Protein AF-A0A7S6N1H2-F1 (afdb_monomer_lite)

Radius of gyration: 21.81 Å; chains: 1; bounding box: 59×63×53 Å

Secondary structure (DSSP, 8-state):
--------PPP-SB-GGGPEEPTTT--EE-SS-EEETTTTEESS--TTGGGSBTB-TTBSGGG-TTT------EEEEEEEETTHHHHT-EEEEEEEETTTEEEEEEEEEPS-SSS-SEE-EEEEEEEPPTT--HHHHHHHHHHHH-----EEEEEEE-HHHHHHHHHHHHHHHHSPEETTTBSHHHHHHHHHHTTT-----------SSS--S----------HHHHHHHHHHHS--EEEE--TT-S-EEPP------

pLDDT: mean 70.51, std 19.17, range [30.02, 97.12]

Structure (mmCIF, N/CA/C/O backbone):
data_AF-A0A7S6N1H2-F1
#
_entry.id   AF-A0A7S6N1H2-F1
#
loop_
_atom_site.group_PDB
_atom_site.id
_atom_site.type_symbol
_atom_site.label_atom_id
_atom_site.label_alt_id
_atom_site.label_comp_id
_atom_site.label_asym_id
_atom_site.label_entity_id
_atom_site.label_seq_id
_atom_site.pdbx_PDB_ins_code
_atom_site.Cartn_x
_atom_site.Cartn_y
_atom_site.Cartn_z
_atom_site.occupancy
_atom_site.B_iso_or_equiv
_atom_site.auth_seq_id
_atom_site.auth_comp_id
_atom_site.auth_asym_id
_atom_site.auth_atom_id
_atom_site.pdbx_PDB_model_num
ATOM 1 N N . MET A 1 1 ? -19.297 -47.558 21.398 1.00 40.81 1 MET A N 1
ATOM 2 C CA . MET A 1 1 ? -17.892 -47.192 21.649 1.00 40.81 1 MET A CA 1
ATOM 3 C C . MET A 1 1 ? -17.151 -47.283 20.334 1.00 40.81 1 MET A C 1
ATOM 5 O O . MET A 1 1 ? -17.142 -48.352 19.741 1.00 40.81 1 MET A O 1
ATOM 9 N N . ALA A 1 2 ? -16.596 -46.169 19.880 1.00 30.03 2 ALA A N 1
ATOM 10 C CA . ALA A 1 2 ? -15.496 -46.137 18.930 1.00 30.03 2 ALA A CA 1
ATOM 11 C C . ALA A 1 2 ? -14.668 -44.911 19.324 1.00 30.03 2 ALA A C 1
ATOM 13 O O . ALA A 1 2 ? -15.067 -43.779 19.068 1.00 30.03 2 ALA A O 1
ATOM 14 N N . GLU A 1 3 ? -13.596 -45.160 20.072 1.00 34.09 3 GLU A N 1
ATOM 15 C CA . GLU A 1 3 ? -12.489 -44.221 20.212 1.00 34.09 3 GLU A CA 1
ATOM 16 C C . GLU A 1 3 ? -11.821 -44.056 18.849 1.00 34.09 3 GLU A C 1
ATOM 18 O O . GLU A 1 3 ? -11.589 -45.039 18.141 1.00 34.09 3 GLU A O 1
ATOM 23 N N . TYR A 1 4 ? -11.476 -42.818 18.510 1.00 30.75 4 TYR A N 1
ATOM 24 C CA . TYR A 1 4 ? -10.500 -42.533 17.472 1.00 30.75 4 TYR A CA 1
ATOM 25 C C . TYR A 1 4 ? -9.540 -41.466 18.002 1.00 30.75 4 TYR A C 1
ATOM 27 O O . TYR A 1 4 ? -9.885 -40.296 18.134 1.00 30.75 4 TYR A O 1
ATOM 35 N N . VAL A 1 5 ? -8.339 -41.912 18.349 1.00 40.97 5 VAL A N 1
ATOM 36 C CA . VAL A 1 5 ? -7.141 -41.126 18.678 1.00 40.97 5 VAL A CA 1
ATOM 37 C C . VAL A 1 5 ? -6.012 -41.896 17.980 1.00 40.97 5 VAL A C 1
ATOM 39 O O . VAL A 1 5 ? -5.990 -43.117 18.075 1.00 40.97 5 VAL A O 1
ATOM 42 N N . SER A 1 6 ? -5.059 -41.353 17.232 1.00 46.31 6 SER A N 1
ATOM 43 C CA . SER A 1 6 ? -4.651 -40.001 16.862 1.00 46.31 6 SER A CA 1
ATOM 44 C C . SER A 1 6 ? -3.857 -40.111 15.552 1.00 46.31 6 SER A C 1
ATOM 46 O O . SER A 1 6 ? -3.165 -41.099 15.310 1.00 46.31 6 SER A O 1
ATOM 48 N N . GLY A 1 7 ? -3.904 -39.073 14.721 1.00 30.25 7 GLY A N 1
ATOM 49 C CA . GLY A 1 7 ? -2.942 -38.855 13.642 1.00 30.25 7 GLY A CA 1
ATOM 50 C C . GLY A 1 7 ? -2.598 -37.376 13.638 1.00 30.25 7 GLY A C 1
ATOM 51 O O . GLY A 1 7 ? -3.434 -36.561 13.266 1.00 30.25 7 GLY A O 1
ATOM 52 N N . GLY A 1 8 ? -1.421 -37.025 14.155 1.00 37.84 8 GLY A N 1
ATOM 53 C CA . GLY A 1 8 ? -0.996 -35.643 14.350 1.00 37.84 8 GLY A CA 1
ATOM 54 C C . GLY A 1 8 ? -0.847 -34.882 13.036 1.00 37.84 8 GLY A C 1
ATOM 55 O O . GLY A 1 8 ? 0.187 -34.952 12.383 1.00 37.84 8 GLY A O 1
ATOM 56 N N . THR A 1 9 ? -1.857 -34.097 12.689 1.00 39.75 9 THR A N 1
ATOM 57 C CA . THR A 1 9 ? -1.686 -32.846 11.951 1.00 39.75 9 THR A CA 1
ATOM 58 C C . THR A 1 9 ? -1.559 -31.749 12.991 1.00 39.75 9 THR A C 1
ATOM 60 O O . THR A 1 9 ? -2.448 -31.612 13.830 1.00 39.75 9 THR A O 1
ATOM 63 N N . ALA A 1 10 ? -0.467 -30.982 12.968 1.00 45.25 10 ALA A N 1
ATOM 64 C CA . ALA A 1 10 ? -0.422 -29.714 13.687 1.00 45.25 10 ALA A CA 1
ATOM 65 C C . ALA A 1 10 ? -1.722 -28.962 13.369 1.00 45.25 10 ALA A C 1
ATOM 67 O O . ALA A 1 10 ? -2.039 -28.786 12.189 1.00 45.25 10 ALA A O 1
ATOM 68 N N . ALA A 1 11 ? -2.513 -28.634 14.397 1.00 54.84 11 ALA A N 1
ATOM 69 C CA . ALA A 1 11 ? -3.732 -27.859 14.217 1.00 54.84 11 ALA A CA 1
ATOM 70 C C . ALA A 1 11 ? -3.364 -26.637 13.369 1.00 54.84 11 ALA A C 1
ATOM 72 O O . ALA A 1 11 ? -2.396 -25.943 13.686 1.00 54.84 11 ALA A O 1
ATOM 73 N N . GLN A 1 12 ? -4.045 -26.461 12.233 1.00 54.12 12 GLN A N 1
ATOM 74 C CA . GLN A 1 12 ? -3.800 -25.336 11.335 1.00 54.12 12 GLN A CA 1
ATOM 75 C C . GLN A 1 12 ? -3.894 -24.061 12.168 1.00 54.12 12 GLN A C 1
ATOM 77 O O . GLN A 1 12 ? -4.953 -23.742 12.699 1.00 54.12 12 GLN A O 1
ATOM 82 N N . LYS A 1 13 ? -2.751 -23.390 12.338 1.00 57.88 13 LYS A N 1
ATOM 83 C CA . LYS A 1 13 ? -2.628 -22.245 13.237 1.00 57.88 13 LYS A CA 1
ATOM 84 C C . LYS A 1 13 ? -3.491 -21.075 12.766 1.00 57.88 13 LYS A C 1
ATOM 86 O O . LYS A 1 13 ? -3.905 -20.279 13.588 1.00 57.88 13 LYS A O 1
ATOM 91 N N . TYR A 1 14 ? -3.789 -21.000 11.472 1.00 60.50 14 TYR A N 1
ATOM 92 C CA . TYR A 1 14 ? -4.595 -19.951 10.861 1.00 60.50 14 TYR A CA 1
ATOM 93 C C . TYR A 1 14 ? -5.780 -20.588 10.143 1.00 60.50 14 TYR A C 1
ATOM 95 O O . TYR A 1 14 ? -5.581 -21.481 9.319 1.00 60.50 14 TYR A O 1
ATOM 103 N N . VAL A 1 15 ? -7.003 -20.171 10.479 1.00 67.75 15 VAL A N 1
ATOM 104 C CA . VAL A 1 15 ? -8.221 -20.835 9.978 1.00 67.75 15 VAL A CA 1
ATOM 105 C C . VAL A 1 15 ? -9.199 -19.823 9.395 1.00 67.75 15 VAL A C 1
ATOM 107 O O . VAL A 1 15 ? -9.310 -19.700 8.176 1.00 67.75 15 VAL A O 1
ATOM 110 N N . PHE A 1 16 ? -9.915 -19.081 10.241 1.00 61.78 16 PHE A N 1
ATOM 111 C CA . PHE A 1 16 ? -10.954 -18.165 9.782 1.00 61.78 16 PHE A CA 1
ATOM 112 C C . PHE A 1 16 ? -10.371 -16.785 9.478 1.00 61.78 16 PHE A C 1
ATOM 114 O O . PHE A 1 16 ? -9.794 -16.134 10.348 1.00 61.78 16 PHE A O 1
ATOM 121 N N . THR A 1 17 ? -10.523 -16.317 8.234 1.00 63.31 17 THR A N 1
ATOM 122 C CA . THR A 1 17 ? -9.957 -15.035 7.753 1.00 63.31 17 THR A CA 1
ATOM 123 C C . THR A 1 17 ? -8.465 -14.869 8.074 1.00 63.31 17 THR A C 1
ATOM 125 O O . THR A 1 17 ? -8.008 -13.774 8.393 1.00 63.31 17 THR A O 1
ATOM 128 N N . GLU A 1 18 ? -7.727 -15.984 8.038 1.00 63.00 18 GLU A N 1
ATOM 129 C CA . GLU A 1 18 ? -6.289 -16.053 8.338 1.00 63.00 18 GLU A CA 1
ATOM 130 C C . GLU A 1 18 ? -5.912 -15.584 9.750 1.00 63.00 18 GLU A C 1
ATOM 132 O O . GLU A 1 18 ? -4.780 -15.180 10.008 1.00 63.00 18 GLU A O 1
ATOM 137 N N . LYS A 1 19 ? -6.854 -15.643 10.694 1.00 65.25 19 LYS A N 1
ATOM 138 C CA . LYS A 1 19 ? -6.595 -15.343 12.102 1.00 65.25 19 LYS A CA 1
ATOM 139 C C . LYS A 1 19 ? -6.113 -16.569 12.853 1.00 65.25 19 LYS A C 1
ATOM 141 O O . LYS A 1 19 ? -6.476 -17.698 12.517 1.00 65.25 19 LYS A O 1
ATOM 146 N N . GLU A 1 20 ? -5.251 -16.316 13.837 1.00 75.00 20 GLU A N 1
ATOM 147 C CA . GLU A 1 20 ? -4.652 -17.362 14.657 1.00 75.00 20 GLU A CA 1
ATOM 148 C C . GLU A 1 20 ? -5.743 -18.055 15.468 1.00 75.00 20 GLU A C 1
ATOM 150 O O . GLU A 1 20 ? -6.437 -17.402 16.243 1.00 75.00 20 GLU A O 1
ATOM 155 N N . ARG A 1 21 ? -5.894 -19.366 15.297 1.00 80.12 21 ARG A N 1
ATOM 156 C CA . ARG A 1 21 ? -6.792 -20.169 16.113 1.00 80.12 21 ARG A CA 1
ATOM 157 C C . ARG A 1 21 ? -6.074 -20.600 17.376 1.00 80.12 21 ARG A C 1
ATOM 159 O O . ARG A 1 21 ? -5.085 -21.332 17.321 1.00 80.12 21 ARG A O 1
ATOM 166 N N . ASP A 1 22 ? -6.613 -20.177 18.508 1.00 80.38 22 ASP A N 1
ATOM 167 C CA . ASP A 1 22 ? -6.200 -20.689 19.801 1.00 80.38 22 ASP A CA 1
ATOM 168 C C . ASP A 1 22 ? -6.631 -22.158 19.922 1.00 80.38 22 ASP A C 1
ATOM 170 O O . ASP A 1 22 ? -7.810 -22.501 19.816 1.00 80.38 22 ASP A O 1
ATOM 174 N N . ILE A 1 23 ? -5.652 -23.040 20.117 1.00 79.44 23 ILE A N 1
ATOM 175 C CA . ILE A 1 23 ? -5.855 -24.489 20.183 1.00 79.44 23 ILE A CA 1
ATOM 176 C C . ILE A 1 23 ? -6.562 -24.934 21.467 1.00 79.44 23 ILE A C 1
ATOM 178 O O . ILE A 1 23 ? -7.141 -26.019 21.480 1.00 79.44 23 ILE A O 1
ATOM 182 N N . GLU A 1 24 ? -6.504 -24.137 22.539 1.00 80.06 24 GLU A N 1
ATOM 183 C CA . GLU A 1 24 ? -7.133 -24.478 23.819 1.00 80.06 24 GLU A CA 1
ATOM 184 C C . GLU A 1 24 ? -8.620 -24.121 23.823 1.00 80.06 24 GLU A C 1
ATOM 186 O O . GLU A 1 24 ? -9.433 -24.854 24.388 1.00 80.06 24 GLU A O 1
ATOM 191 N N . THR A 1 25 ? -8.980 -23.009 23.176 1.00 80.62 25 THR A N 1
ATOM 192 C CA . THR A 1 25 ? -10.350 -22.480 23.184 1.00 80.62 25 THR A CA 1
ATOM 193 C C . THR A 1 25 ? -11.118 -22.729 21.888 1.00 80.62 25 THR A C 1
ATOM 195 O O . THR A 1 25 ? -12.346 -22.734 21.908 1.00 80.62 25 THR A O 1
ATOM 198 N N . GLY A 1 26 ? -10.425 -22.967 20.771 1.00 80.69 26 GLY A N 1
ATOM 199 C CA . GLY A 1 26 ? -11.026 -23.123 19.445 1.00 80.69 26 GLY A CA 1
ATOM 200 C C . GLY A 1 26 ? -11.423 -21.804 18.774 1.00 80.69 26 GLY A C 1
ATOM 201 O O . GLY A 1 26 ? -11.963 -21.835 17.669 1.00 80.69 26 GLY A O 1
ATOM 202 N N . TYR A 1 27 ? -11.143 -20.662 19.408 1.00 82.81 27 TYR A N 1
ATOM 203 C CA . TYR A 1 27 ? -11.505 -19.337 18.910 1.00 82.81 27 TYR A CA 1
ATOM 204 C C . TYR A 1 27 ? -10.403 -18.717 18.054 1.00 82.81 27 TYR A C 1
ATOM 206 O O . TYR A 1 27 ? -9.212 -18.938 18.272 1.00 82.81 27 TYR A O 1
ATOM 214 N N . ASP A 1 28 ? -10.804 -17.885 17.099 1.00 77.88 28 ASP A N 1
ATOM 215 C CA . ASP A 1 28 ? -9.898 -17.138 16.238 1.00 77.88 28 ASP A CA 1
ATOM 216 C C . ASP A 1 28 ? -9.560 -15.780 16.870 1.00 77.88 28 ASP A C 1
ATOM 218 O O . ASP A 1 28 ? -10.442 -15.001 17.241 1.00 77.88 28 ASP A O 1
ATOM 222 N N . TYR A 1 29 ? -8.273 -15.476 16.999 1.00 76.50 29 TYR A N 1
ATOM 223 C CA . TYR A 1 29 ? -7.779 -14.252 17.613 1.00 76.50 29 TYR A CA 1
ATOM 224 C C . TYR A 1 29 ? -7.591 -13.139 16.576 1.00 76.50 29 TYR A C 1
ATOM 226 O O . TYR A 1 29 ? -6.729 -13.203 15.699 1.00 76.50 29 TYR A O 1
ATOM 234 N N . PHE A 1 30 ? -8.381 -12.073 16.712 1.00 65.56 30 PHE A N 1
ATOM 235 C CA . PHE A 1 30 ? -8.369 -10.901 15.828 1.00 65.56 30 PHE A CA 1
ATOM 236 C C . PHE A 1 30 ? -7.567 -9.720 16.404 1.00 65.56 30 PHE A C 1
ATOM 238 O O . PHE A 1 30 ? -7.696 -8.591 15.937 1.00 65.56 30 PHE A O 1
ATOM 245 N N . GLY A 1 31 ? -6.755 -9.945 17.441 1.00 68.56 31 GLY A N 1
ATOM 246 C CA . GLY A 1 31 ? -5.985 -8.897 18.119 1.00 68.56 31 GLY A CA 1
ATOM 247 C C . GLY A 1 31 ? -6.801 -8.155 19.176 1.00 68.56 31 GLY A C 1
ATOM 248 O O . GLY A 1 31 ? -6.456 -8.171 20.351 1.00 68.56 31 GLY A O 1
ATOM 249 N N . ALA A 1 32 ? -7.915 -7.536 18.785 1.00 54.84 32 ALA A N 1
ATOM 250 C CA . ALA A 1 32 ? -8.785 -6.833 19.731 1.00 54.84 32 ALA A CA 1
ATOM 251 C C . ALA A 1 32 ? -9.744 -7.777 20.480 1.00 54.84 32 ALA A C 1
ATOM 253 O O . ALA A 1 32 ? -10.162 -7.486 21.602 1.00 54.84 32 ALA A O 1
ATOM 254 N N . ARG A 1 33 ? -10.136 -8.891 19.844 1.00 73.06 33 ARG A N 1
ATOM 255 C CA . ARG A 1 33 ? -11.189 -9.800 20.318 1.00 73.06 33 ARG A CA 1
ATOM 256 C C . ARG A 1 33 ? -10.940 -11.241 19.875 1.00 73.06 33 ARG A C 1
ATOM 258 O O . ARG A 1 33 ? -10.263 -11.483 18.876 1.00 73.06 33 ARG A O 1
ATOM 265 N N . TYR A 1 34 ? -11.550 -12.176 20.600 1.00 77.88 34 TYR A N 1
ATOM 266 C CA . TYR A 1 34 ? -11.690 -13.572 20.187 1.00 77.88 34 TYR A CA 1
ATOM 267 C C . TYR A 1 34 ? -13.020 -13.774 19.464 1.00 77.88 34 TYR A C 1
ATOM 269 O O . TYR A 1 34 ? -14.064 -13.297 19.926 1.00 77.88 34 TYR A O 1
ATOM 277 N N . TYR A 1 35 ? -12.969 -14.483 18.344 1.00 75.25 35 TYR A N 1
ATOM 278 C CA . TYR A 1 35 ? -14.100 -14.793 17.487 1.00 75.25 35 TYR A CA 1
ATOM 279 C C . TYR A 1 35 ? -14.392 -16.289 17.498 1.00 75.25 35 TYR A C 1
ATOM 281 O O . TYR A 1 35 ? -13.487 -17.105 17.353 1.00 75.25 35 TYR A O 1
ATOM 289 N N . ASP A 1 36 ? -15.663 -16.642 17.629 1.00 81.94 36 ASP A N 1
ATOM 290 C CA . ASP A 1 36 ? -16.122 -18.008 17.426 1.00 81.94 36 ASP A CA 1
ATOM 291 C C . ASP A 1 36 ? -16.641 -18.144 15.990 1.00 81.94 36 ASP A C 1
ATOM 293 O O . ASP A 1 36 ? -17.698 -17.604 15.640 1.00 81.94 36 ASP A O 1
ATOM 297 N N . SER A 1 37 ? -15.883 -18.852 15.146 1.00 73.31 37 SER A N 1
ATOM 298 C CA . SER A 1 37 ? -16.266 -19.111 13.755 1.00 73.31 37 SER A CA 1
ATOM 299 C C . SER A 1 37 ? -17.482 -20.011 13.612 1.00 73.31 37 SER A C 1
ATOM 301 O O . SER A 1 37 ? -18.201 -19.893 12.621 1.00 73.31 37 SER A O 1
ATOM 303 N N . ASP A 1 38 ? -17.701 -20.904 14.575 1.00 77.00 38 ASP A N 1
ATOM 304 C CA . ASP A 1 38 ? -18.775 -21.890 14.531 1.00 77.00 38 ASP A CA 1
ATOM 305 C C . ASP A 1 38 ? -20.106 -21.225 14.904 1.00 77.00 38 ASP A C 1
ATOM 307 O O . ASP A 1 38 ? -21.143 -21.502 14.297 1.00 77.00 38 ASP A O 1
ATOM 311 N N . LEU A 1 39 ? -20.074 -20.284 15.854 1.00 75.44 39 LEU A N 1
ATOM 312 C CA . LEU A 1 39 ? -21.222 -19.461 16.249 1.00 75.44 39 LEU A CA 1
ATOM 313 C C . LEU A 1 39 ? -21.395 -18.190 15.407 1.00 75.44 39 LEU A C 1
ATOM 315 O O . LEU A 1 39 ? -22.467 -17.575 15.430 1.00 75.44 39 LEU A O 1
ATOM 319 N N . GLY A 1 40 ? -20.358 -17.773 14.686 1.00 72.75 40 GLY A N 1
ATOM 320 C CA . GLY A 1 40 ? -20.369 -16.572 13.859 1.00 72.75 40 GLY A CA 1
ATOM 321 C C . GLY A 1 40 ? -20.418 -15.263 14.660 1.00 72.75 40 GLY A C 1
ATOM 322 O O . GLY A 1 40 ? -21.073 -14.305 14.232 1.00 72.75 40 GLY A O 1
ATOM 323 N N . ARG A 1 41 ? -19.827 -15.227 15.865 1.00 77.50 41 ARG A N 1
ATOM 324 C CA . ARG A 1 41 ? -19.978 -14.122 16.834 1.00 77.50 41 ARG A CA 1
ATOM 325 C C . ARG A 1 41 ? -18.701 -13.832 17.621 1.00 77.50 41 ARG A C 1
ATOM 327 O O . ARG A 1 41 ? -17.863 -14.702 17.827 1.00 77.50 41 ARG A O 1
ATOM 334 N N . TRP A 1 42 ? -18.589 -12.599 18.113 1.00 75.94 42 TRP A N 1
ATOM 335 C CA . TRP A 1 42 ? -17.542 -12.225 19.065 1.00 75.94 42 TRP A CA 1
ATOM 336 C C . TRP A 1 42 ? -17.801 -12.817 20.450 1.00 75.94 42 TRP A C 1
ATOM 338 O O . TRP A 1 42 ? -18.941 -12.840 20.915 1.00 75.94 42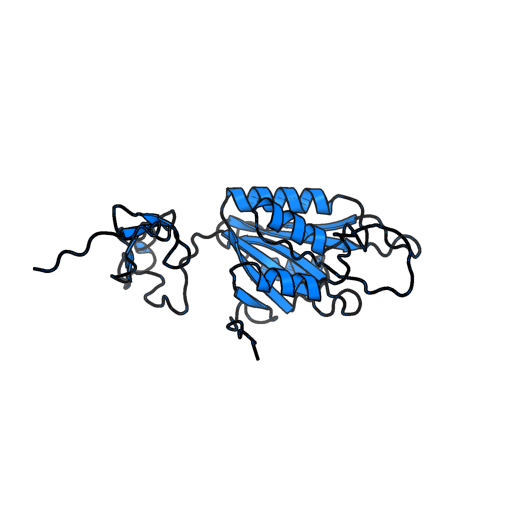 TRP A O 1
ATOM 348 N N . MET A 1 43 ? -16.728 -13.207 21.140 1.00 80.88 43 MET A N 1
ATOM 349 C CA . MET A 1 43 ? -16.791 -13.688 22.527 1.00 80.88 43 MET A CA 1
ATOM 350 C C . MET A 1 43 ? -16.896 -12.552 23.554 1.00 80.88 43 MET A C 1
ATOM 352 O O . MET A 1 43 ? -17.220 -12.783 24.718 1.00 80.88 43 MET A O 1
ATOM 356 N N . THR A 1 44 ? -16.650 -11.311 23.129 1.00 73.12 44 THR A N 1
ATOM 357 C CA . THR A 1 44 ? -16.727 -10.099 23.953 1.00 73.12 44 THR A CA 1
ATOM 358 C C . THR A 1 44 ? -17.529 -9.003 23.250 1.00 73.12 44 THR A C 1
ATOM 360 O O . THR A 1 44 ? -17.701 -9.022 22.030 1.00 73.12 44 THR A O 1
ATOM 363 N N . VAL A 1 45 ? -18.058 -8.058 24.035 1.00 71.88 45 VAL A N 1
ATOM 364 C CA . VAL A 1 45 ? -18.801 -6.894 23.525 1.00 71.88 45 VAL A CA 1
ATOM 365 C C . VAL A 1 45 ? -17.884 -6.024 22.665 1.00 71.88 45 VAL A C 1
ATOM 367 O O . VAL A 1 45 ? -16.752 -5.745 23.058 1.00 71.88 45 VAL A O 1
ATOM 370 N N . ASP A 1 46 ? -18.383 -5.578 21.513 1.00 60.47 46 ASP A N 1
ATOM 371 C CA . ASP A 1 46 ? -17.723 -4.590 20.665 1.00 60.47 46 ASP A CA 1
ATOM 372 C C . ASP A 1 46 ? -17.508 -3.272 21.432 1.00 60.47 46 ASP A C 1
ATOM 374 O O . ASP A 1 46 ? -18.489 -2.680 21.891 1.00 60.47 46 ASP A O 1
ATOM 378 N N . PRO A 1 47 ? -16.265 -2.767 21.561 1.00 54.03 47 PRO A N 1
ATOM 379 C CA . PRO A 1 47 ? -15.993 -1.468 22.183 1.00 54.03 47 PRO A CA 1
ATOM 380 C C . PRO A 1 47 ? -16.717 -0.286 21.517 1.00 54.03 47 PRO A C 1
ATOM 382 O O . PRO A 1 47 ? -16.855 0.775 22.121 1.00 54.03 47 PRO A O 1
ATOM 385 N N . LEU A 1 48 ? -17.173 -0.452 20.273 1.00 53.31 48 LEU A N 1
ATOM 386 C CA . LEU A 1 48 ? -17.946 0.517 19.502 1.00 53.31 48 LEU A CA 1
ATOM 387 C C . LEU A 1 48 ? -19.441 0.171 19.433 1.00 53.31 48 LEU A C 1
ATOM 389 O O . LEU A 1 48 ? -20.160 0.813 18.668 1.00 53.31 48 LEU A O 1
ATOM 393 N N . ALA A 1 49 ? -19.933 -0.791 20.222 1.00 56.88 49 ALA A N 1
ATOM 394 C CA . ALA A 1 49 ? -21.344 -1.193 20.231 1.00 56.88 49 ALA A CA 1
ATOM 395 C C . ALA A 1 49 ? -22.304 -0.003 20.409 1.00 56.88 49 ALA A C 1
ATOM 397 O O . ALA A 1 49 ? -23.342 0.058 19.749 1.00 56.88 49 ALA A O 1
ATOM 398 N N . ASP A 1 50 ? -21.920 0.987 21.219 1.00 50.75 50 ASP A N 1
ATOM 399 C CA . ASP A 1 50 ? -22.705 2.204 21.468 1.00 50.75 50 ASP A CA 1
ATOM 400 C C . ASP A 1 50 ? -22.927 3.059 20.208 1.00 50.75 50 ASP A C 1
ATOM 402 O O . ASP A 1 50 ? -23.878 3.838 20.142 1.00 50.75 50 ASP A O 1
ATOM 406 N N . LYS A 1 51 ? -22.083 2.908 19.176 1.00 38.09 51 LYS A N 1
ATOM 407 C CA . LYS A 1 51 ? -22.237 3.593 17.882 1.00 38.09 51 LYS A CA 1
ATOM 408 C C . LYS A 1 51 ? -23.260 2.922 16.963 1.00 38.09 51 LYS A C 1
ATOM 410 O O . LYS A 1 51 ? -23.670 3.538 15.981 1.00 38.09 51 LYS A O 1
ATOM 415 N N . TYR A 1 52 ? -23.690 1.697 17.274 1.00 48.41 52 TYR A N 1
ATOM 416 C CA . TYR A 1 52 ? -24.617 0.910 16.455 1.00 48.41 52 TYR A CA 1
ATOM 417 C C . TYR A 1 52 ? -25.856 0.459 17.250 1.00 48.41 52 TYR A C 1
ATOM 419 O O . TYR A 1 52 ? -26.141 -0.742 17.327 1.00 48.41 52 TYR A O 1
ATOM 427 N N . PRO A 1 53 ? -26.635 1.398 17.827 1.00 49.06 53 PRO A N 1
ATOM 428 C CA . PRO A 1 53 ? -27.850 1.054 18.552 1.00 49.06 53 PRO A CA 1
ATOM 429 C C . PRO A 1 53 ? -28.845 0.384 17.594 1.00 49.06 53 PRO A C 1
ATOM 431 O O . PRO A 1 53 ? -29.315 0.989 16.634 1.00 49.06 53 PRO A O 1
ATOM 434 N N . GLY A 1 54 ? -29.133 -0.896 17.833 1.00 59.69 54 GLY A N 1
ATOM 435 C CA . GLY A 1 54 ? -29.984 -1.729 16.972 1.00 59.69 54 GLY A CA 1
ATOM 436 C C . GLY A 1 54 ? -29.295 -2.983 16.434 1.00 59.69 54 GLY A C 1
ATOM 437 O O . GLY A 1 54 ? -29.975 -3.894 15.966 1.00 59.69 54 GLY A O 1
ATOM 438 N N . TRP A 1 55 ? -27.971 -3.074 16.561 1.00 58.84 55 TRP A N 1
ATOM 439 C CA . TRP A 1 55 ? -27.211 -4.281 16.254 1.00 58.84 55 TRP A CA 1
ATOM 440 C C . TRP A 1 55 ? -26.749 -4.979 17.529 1.00 58.84 55 TRP A C 1
ATOM 442 O O . TRP A 1 55 ? -26.573 -4.364 18.578 1.00 58.84 55 TRP A O 1
ATOM 452 N N . SER A 1 56 ? -26.589 -6.301 17.451 1.00 73.88 56 SER A N 1
ATOM 453 C CA . SER A 1 56 ? -26.075 -7.069 18.584 1.00 73.88 56 SER A CA 1
ATOM 454 C C . SER A 1 56 ? -24.639 -6.622 18.885 1.00 73.88 56 SER A C 1
ATOM 456 O O . SER A 1 56 ? -23.837 -6.623 17.954 1.00 73.88 56 SER A O 1
ATOM 458 N N . PRO A 1 57 ? -24.276 -6.348 20.153 1.00 72.62 57 PRO A N 1
ATOM 459 C CA . PRO A 1 57 ? -22.912 -5.963 20.537 1.00 72.62 57 PRO A CA 1
ATOM 460 C C . PRO A 1 57 ? -21.858 -7.051 20.273 1.00 72.62 57 PRO A C 1
ATOM 462 O O . PRO A 1 57 ? -20.677 -6.828 20.498 1.00 72.62 57 PRO A O 1
ATOM 465 N N . TYR A 1 58 ? -22.277 -8.233 19.818 1.00 73.75 58 TYR A N 1
ATOM 466 C CA . TYR A 1 58 ? -21.426 -9.379 19.506 1.00 73.75 58 TYR A CA 1
ATOM 467 C C . TYR A 1 58 ? -21.408 -9.699 18.001 1.00 73.75 58 TYR A C 1
ATOM 469 O O . TYR A 1 58 ? -21.048 -10.812 17.614 1.00 73.75 58 TYR A O 1
ATOM 477 N N . ASN A 1 59 ? -21.875 -8.786 17.140 1.00 64.12 59 ASN A N 1
ATOM 478 C CA . ASN A 1 59 ? -21.970 -9.043 15.706 1.00 64.12 59 ASN A CA 1
ATOM 479 C C . ASN A 1 59 ? -20.599 -8.982 15.018 1.00 64.12 59 ASN A C 1
ATOM 481 O O . ASN A 1 59 ? -19.816 -8.060 15.213 1.00 64.12 59 ASN A O 1
ATOM 485 N N . TYR A 1 60 ? -20.334 -9.945 14.142 1.00 59.53 60 TYR A N 1
ATOM 486 C CA . TYR A 1 60 ? -19.203 -9.875 13.227 1.00 59.53 60 TYR A CA 1
ATOM 487 C C . TYR A 1 60 ? -19.664 -9.257 11.911 1.00 59.53 60 TYR A C 1
ATOM 489 O O . TYR A 1 60 ? -20.632 -9.726 11.310 1.00 59.53 60 TYR A O 1
ATOM 497 N N . VAL A 1 61 ? -19.019 -8.157 11.508 1.00 58.28 61 VAL A N 1
ATOM 498 C CA . VAL A 1 61 ? -19.222 -7.462 10.224 1.00 58.28 61 VAL A CA 1
ATOM 499 C C . VAL A 1 61 ? -20.688 -7.203 9.841 1.00 58.28 61 VAL A C 1
ATOM 501 O O . VAL A 1 61 ? -21.107 -7.408 8.702 1.00 58.28 61 VAL A O 1
ATOM 504 N N . MET A 1 62 ? -21.510 -6.791 10.813 1.00 60.28 62 MET A N 1
ATOM 505 C CA . MET A 1 62 ? -22.952 -6.557 10.610 1.00 60.28 62 MET A CA 1
ATOM 506 C C . MET A 1 62 ? -23.721 -7.780 10.074 1.00 60.28 62 MET A C 1
ATOM 508 O O . MET A 1 62 ? -24.772 -7.643 9.455 1.00 60.28 62 MET A O 1
ATOM 512 N N . GLY A 1 63 ? -23.219 -8.990 10.338 1.00 62.19 63 GLY A N 1
ATOM 513 C CA . GLY A 1 63 ? -23.841 -10.241 9.909 1.00 62.19 63 GLY A CA 1
ATOM 514 C C . GLY A 1 63 ? -23.585 -10.606 8.446 1.00 62.19 63 GLY A C 1
ATOM 515 O O . GLY A 1 63 ? -24.270 -11.484 7.926 1.00 62.19 63 GLY A O 1
ATOM 516 N N . ASN A 1 64 ? -22.617 -9.968 7.775 1.00 58.72 64 ASN A N 1
ATOM 517 C CA . ASN A 1 64 ? -22.284 -10.249 6.376 1.00 58.72 64 ASN A CA 1
ATOM 518 C C . ASN A 1 64 ? -20.820 -10.710 6.160 1.00 58.72 64 ASN A C 1
ATOM 520 O O . ASN A 1 64 ? -20.081 -10.073 5.409 1.00 58.72 64 ASN A O 1
ATOM 524 N N . PRO A 1 65 ? -20.384 -11.836 6.763 1.00 55.12 65 PRO A N 1
ATOM 525 C CA . PRO A 1 65 ? -19.008 -12.355 6.657 1.00 55.12 65 PRO A CA 1
ATOM 526 C C . PRO A 1 65 ? -18.581 -12.756 5.241 1.00 55.12 65 PRO A C 1
ATOM 528 O O . PRO A 1 65 ? -17.399 -12.951 4.987 1.00 55.12 65 PRO A O 1
ATOM 531 N N . LEU A 1 66 ? -19.528 -12.875 4.306 1.00 48.78 66 LEU A N 1
ATOM 532 C CA . LEU A 1 66 ? -19.239 -13.184 2.905 1.00 48.78 66 LEU A CA 1
ATOM 533 C C . LEU A 1 66 ? -18.779 -11.956 2.110 1.00 48.78 66 LEU A C 1
ATOM 535 O O . LEU A 1 66 ? -18.029 -12.102 1.149 1.00 48.78 66 LEU A O 1
ATOM 539 N N . ASN A 1 67 ? -19.232 -10.758 2.491 1.00 41.22 67 ASN A N 1
ATOM 540 C CA . ASN A 1 67 ? -18.946 -9.516 1.762 1.00 41.22 67 ASN A CA 1
ATOM 541 C C . ASN A 1 67 ? -18.171 -8.489 2.596 1.00 41.22 67 ASN A C 1
ATOM 543 O O . ASN A 1 67 ? -17.718 -7.473 2.065 1.00 41.22 67 ASN A O 1
ATOM 547 N N . SER A 1 68 ? -18.032 -8.722 3.897 1.00 42.84 68 SER A N 1
ATOM 548 C CA . SER A 1 68 ? -17.476 -7.770 4.848 1.00 42.84 68 SER A CA 1
ATOM 549 C C . SER A 1 68 ? -16.462 -8.465 5.755 1.00 42.84 68 SER A C 1
ATOM 551 O O . SER A 1 68 ? -16.596 -9.637 6.088 1.00 42.84 68 SER A O 1
ATOM 553 N N . TYR A 1 69 ? -15.419 -7.727 6.110 1.00 52.88 69 TYR A N 1
ATOM 554 C CA . TYR A 1 69 ? -14.310 -8.143 6.967 1.00 52.88 69 TYR A CA 1
ATOM 555 C C . TYR A 1 69 ? -14.151 -7.056 8.034 1.00 52.88 69 TYR A C 1
ATOM 557 O O . TYR A 1 69 ? -14.382 -5.894 7.704 1.00 52.88 69 TYR A O 1
ATOM 565 N N . ASP A 1 70 ? -13.839 -7.421 9.283 1.00 50.50 70 ASP A N 1
ATOM 566 C CA . ASP A 1 70 ? -13.643 -6.460 10.378 1.00 50.50 70 ASP A CA 1
ATOM 567 C C . ASP A 1 70 ? -12.192 -5.945 10.348 1.00 50.50 70 ASP A C 1
ATOM 569 O O . ASP A 1 70 ? -11.279 -6.693 10.719 1.00 50.50 70 ASP A O 1
ATOM 573 N N . PRO A 1 71 ? -11.948 -4.710 9.865 1.00 51.12 71 PRO A N 1
ATOM 574 C CA . PRO A 1 71 ? -10.632 -4.157 9.653 1.00 51.12 71 PRO A CA 1
ATOM 575 C C . PRO A 1 71 ? -10.335 -3.120 10.740 1.00 51.12 71 PRO A C 1
ATOM 577 O O . PRO A 1 71 ? -10.087 -1.953 10.448 1.00 51.12 71 PRO A O 1
ATOM 580 N N . ASP A 1 72 ? -10.133 -3.548 11.983 1.00 50.06 72 ASP A N 1
ATOM 581 C CA . ASP A 1 72 ? -9.164 -2.836 12.844 1.00 50.06 72 ASP A CA 1
ATOM 582 C C . ASP A 1 72 ? -7.727 -2.853 12.235 1.00 50.06 72 ASP A C 1
ATOM 584 O O . ASP A 1 72 ? -6.763 -2.426 12.870 1.00 50.06 72 ASP A O 1
ATOM 588 N N . GLY A 1 73 ? -7.610 -3.339 10.989 1.00 52.47 73 GLY A N 1
ATOM 589 C CA . GLY A 1 73 ? -6.463 -3.702 10.191 1.00 52.47 73 GLY A CA 1
ATOM 590 C C . GLY A 1 73 ? -5.826 -2.518 9.497 1.00 52.47 73 GLY A C 1
ATOM 591 O O . GLY A 1 73 ? -6.469 -1.612 8.965 1.00 52.47 73 GLY A O 1
ATOM 592 N N . ARG A 1 74 ? -4.507 -2.543 9.569 1.00 66.75 74 ARG A N 1
ATOM 593 C CA . ARG A 1 74 ? -3.660 -1.815 8.653 1.00 66.75 74 ARG A CA 1
ATOM 594 C C . ARG A 1 74 ? -3.605 -2.602 7.358 1.00 66.75 74 ARG A C 1
ATOM 596 O O . ARG A 1 74 ? -3.795 -3.819 7.333 1.00 66.75 74 ARG A O 1
ATOM 603 N N . ASP A 1 75 ? -3.418 -1.858 6.294 1.00 81.31 75 ASP A N 1
ATOM 604 C CA . ASP A 1 75 ? -3.564 -2.324 4.942 1.00 81.31 75 ASP A CA 1
ATOM 605 C C . ASP A 1 75 ? -2.351 -1.870 4.142 1.00 81.31 75 ASP A C 1
ATOM 607 O O . ASP A 1 75 ? -1.826 -0.763 4.311 1.00 81.31 75 ASP A O 1
ATOM 611 N N . VAL A 1 76 ? -1.954 -2.714 3.201 1.00 85.44 76 VAL A N 1
ATOM 612 C CA . VAL A 1 76 ? -1.036 -2.339 2.138 1.00 85.44 76 VAL A CA 1
ATOM 613 C C . VAL A 1 76 ? -1.745 -2.498 0.803 1.00 85.44 76 VAL A C 1
ATOM 615 O O . VAL A 1 76 ? -2.340 -3.534 0.509 1.00 85.44 76 VAL A O 1
ATOM 618 N N . ILE A 1 77 ? -1.705 -1.452 -0.015 1.00 89.06 77 ILE A N 1
ATOM 619 C CA . ILE A 1 77 ? -2.261 -1.458 -1.363 1.00 89.06 77 ILE A CA 1
ATOM 620 C C . ILE A 1 77 ? -1.126 -1.179 -2.339 1.00 89.06 77 ILE A C 1
ATOM 622 O O . ILE A 1 77 ? -0.530 -0.102 -2.335 1.00 89.06 77 ILE A O 1
ATOM 626 N N . VAL A 1 78 ? -0.840 -2.151 -3.201 1.00 92.56 78 VAL A N 1
ATOM 627 C CA . VAL A 1 78 ? 0.026 -1.941 -4.362 1.00 92.56 78 VAL A CA 1
ATOM 628 C C . VAL A 1 78 ? -0.820 -1.331 -5.463 1.00 92.56 78 VAL A C 1
ATOM 630 O O . VAL A 1 78 ? -1.737 -1.981 -5.955 1.00 92.56 78 VAL A O 1
ATOM 633 N N . LEU A 1 79 ? -0.526 -0.097 -5.843 1.00 91.50 79 LEU A N 1
ATOM 634 C CA . LEU A 1 79 ? -1.205 0.600 -6.926 1.00 91.50 79 LEU A CA 1
ATOM 635 C C . LEU A 1 79 ? -0.518 0.303 -8.256 1.00 91.50 79 LEU A C 1
ATOM 637 O O . LEU A 1 79 ? 0.710 0.250 -8.312 1.00 91.50 79 LEU A O 1
ATOM 641 N N . LEU A 1 80 ? -1.305 0.160 -9.321 1.00 90.81 80 LEU A N 1
ATOM 642 C CA . LEU A 1 80 ? -0.819 0.005 -10.686 1.00 90.81 80 LEU A CA 1
ATOM 643 C C . LEU A 1 80 ? -1.557 0.958 -11.632 1.00 90.81 80 LEU A C 1
ATOM 645 O O . LEU A 1 80 ? -2.787 0.980 -11.698 1.00 90.81 80 LEU A O 1
ATOM 649 N N . ALA A 1 81 ? -0.771 1.704 -12.401 1.00 89.31 81 ALA A N 1
ATOM 650 C CA . ALA A 1 81 ? -1.181 2.493 -13.552 1.00 89.31 81 ALA A CA 1
ATOM 651 C C . ALA A 1 81 ? -0.734 1.752 -14.826 1.00 89.31 81 ALA A C 1
ATOM 653 O O . ALA A 1 81 ? 0.400 1.943 -15.280 1.00 89.31 81 ALA A O 1
ATOM 654 N N . PRO A 1 82 ? -1.567 0.878 -15.428 1.00 84.38 82 PRO A N 1
ATOM 655 C CA . PRO A 1 82 ? -1.109 -0.054 -16.462 1.00 84.38 82 PRO A CA 1
ATOM 656 C C . PRO A 1 82 ? -0.640 0.625 -17.749 1.00 84.38 82 PRO A C 1
ATOM 658 O O . PRO A 1 82 ? 0.170 0.080 -18.505 1.00 84.38 82 PRO A O 1
ATOM 661 N N . LYS A 1 83 ? -1.164 1.827 -18.005 1.00 82.62 83 LYS A N 1
ATOM 662 C CA . LYS A 1 83 ? -0.835 2.658 -19.167 1.00 82.62 83 LYS A CA 1
ATOM 663 C C . LYS A 1 83 ? 0.409 3.529 -18.950 1.00 82.62 83 LYS A C 1
ATOM 665 O O . LYS A 1 83 ? 0.915 4.088 -19.927 1.00 82.62 83 LYS A O 1
ATOM 670 N N . GLY A 1 84 ? 0.924 3.602 -17.720 1.00 77.38 84 GLY A N 1
ATOM 671 C CA . GLY A 1 84 ? 2.136 4.341 -17.367 1.00 77.38 84 GLY A CA 1
ATOM 672 C C . GLY A 1 84 ? 3.372 3.861 -18.135 1.00 77.38 84 GLY A C 1
ATOM 673 O O . GLY A 1 84 ? 3.404 2.744 -18.659 1.00 77.38 84 GLY A O 1
ATOM 674 N N . ALA A 1 85 ? 4.381 4.732 -18.239 1.00 74.69 85 ALA A N 1
ATOM 675 C CA . ALA A 1 85 ? 5.671 4.448 -18.881 1.00 74.69 85 ALA A CA 1
ATOM 676 C C . ALA A 1 85 ? 5.547 3.742 -20.252 1.00 74.69 85 ALA A C 1
ATOM 678 O O . ALA A 1 85 ? 6.104 2.667 -20.474 1.00 74.69 85 ALA A O 1
ATOM 679 N N . ASN A 1 86 ? 4.783 4.332 -21.181 1.00 75.88 86 ASN A N 1
ATOM 680 C CA . ASN A 1 86 ? 4.522 3.762 -22.511 1.00 75.88 86 ASN A CA 1
ATOM 681 C C . ASN A 1 86 ? 3.933 2.333 -22.455 1.00 75.88 86 ASN A C 1
ATOM 683 O O . ASN A 1 86 ? 4.363 1.443 -23.189 1.00 75.88 86 ASN A O 1
ATOM 687 N N . ARG A 1 87 ? 2.935 2.118 -21.582 1.00 76.44 87 ARG A N 1
ATOM 688 C CA . ARG A 1 87 ? 2.242 0.832 -21.346 1.00 76.44 87 ARG A CA 1
ATOM 689 C C . ARG A 1 87 ? 3.085 -0.274 -20.698 1.00 76.44 87 ARG A C 1
ATOM 691 O O . ARG A 1 87 ? 2.619 -1.411 -20.619 1.00 76.44 87 ARG A O 1
ATOM 698 N N . ALA A 1 88 ? 4.292 0.025 -20.217 1.00 73.81 88 ALA A N 1
ATOM 699 C CA . ALA A 1 88 ? 5.021 -0.896 -19.341 1.00 73.81 88 ALA A CA 1
ATOM 700 C C . ALA A 1 88 ? 4.369 -0.991 -17.945 1.00 73.81 88 ALA A C 1
ATOM 702 O O . ALA A 1 88 ? 4.524 -1.994 -17.243 1.00 73.81 88 ALA A O 1
ATOM 703 N N . GLY A 1 89 ? 3.602 0.034 -17.580 1.00 84.06 89 GLY A N 1
ATOM 704 C CA . GLY A 1 89 ? 2.989 0.203 -16.276 1.00 84.06 89 GLY A CA 1
ATOM 705 C C . GLY A 1 89 ? 3.812 1.126 -15.384 1.00 84.06 89 GLY A C 1
ATOM 706 O O . GLY A 1 89 ? 4.981 1.401 -15.652 1.00 84.06 89 GLY A O 1
ATOM 707 N N . HIS A 1 90 ? 3.194 1.586 -14.306 1.00 89.25 90 HIS A N 1
ATOM 708 C CA . HIS A 1 90 ? 3.844 2.280 -13.199 1.00 89.25 90 HIS A CA 1
ATOM 709 C C . HIS A 1 90 ? 3.192 1.846 -11.891 1.00 89.25 90 HIS A C 1
ATOM 711 O O . HIS A 1 90 ? 1.979 1.642 -11.869 1.00 89.25 90 HIS A O 1
ATOM 717 N N . SER A 1 91 ? 3.978 1.695 -10.826 1.00 91.56 91 SER A N 1
ATOM 718 C CA . SER A 1 91 ? 3.469 1.186 -9.553 1.00 91.56 91 SER A CA 1
ATOM 719 C C . SER A 1 91 ? 3.916 2.019 -8.367 1.00 91.56 91 SER A C 1
ATOM 721 O O . SER A 1 91 ? 5.035 2.526 -8.331 1.00 91.56 91 SER A O 1
ATOM 723 N N . ALA A 1 92 ? 3.053 2.073 -7.363 1.00 94.00 92 ALA A N 1
ATOM 724 C CA . ALA A 1 92 ? 3.309 2.723 -6.088 1.00 94.00 92 ALA A CA 1
ATOM 725 C C . ALA A 1 92 ? 2.736 1.892 -4.943 1.00 94.00 92 ALA A C 1
ATOM 727 O O . ALA A 1 92 ? 2.074 0.873 -5.163 1.00 94.00 92 ALA A O 1
ATOM 728 N N . ILE A 1 93 ? 3.003 2.318 -3.712 1.00 94.88 93 ILE A N 1
ATOM 729 C CA . ILE A 1 93 ? 2.497 1.649 -2.519 1.00 94.88 93 ILE A CA 1
ATOM 730 C C . ILE A 1 93 ? 1.786 2.635 -1.591 1.00 94.88 93 ILE A C 1
ATOM 732 O O . ILE A 1 93 ? 2.274 3.737 -1.340 1.00 94.88 93 ILE A O 1
ATOM 736 N N . LEU A 1 94 ? 0.629 2.212 -1.088 1.00 93.75 94 LEU A N 1
ATOM 737 C CA . LEU A 1 94 ? -0.134 2.842 -0.013 1.00 93.75 94 LEU A CA 1
ATOM 738 C C . LEU A 1 94 ? -0.073 1.934 1.213 1.00 93.75 94 LEU A C 1
ATOM 740 O O . LEU A 1 94 ? -0.326 0.739 1.095 1.00 93.75 94 LEU A O 1
ATOM 744 N N . ILE A 1 95 ? 0.259 2.486 2.374 1.00 93.94 95 ILE A N 1
ATOM 745 C CA . ILE A 1 95 ? 0.426 1.743 3.630 1.00 93.94 95 ILE A CA 1
ATOM 746 C C . ILE A 1 95 ? -0.318 2.488 4.736 1.00 93.94 95 ILE A C 1
ATOM 748 O O . ILE A 1 95 ? -0.100 3.687 4.906 1.00 93.94 95 ILE A O 1
ATOM 752 N N . GLY A 1 96 ? -1.165 1.810 5.504 1.00 88.75 96 GLY A N 1
ATOM 753 C CA . GLY A 1 96 ? -1.862 2.400 6.648 1.00 88.75 96 GLY A CA 1
ATOM 754 C C . GLY A 1 96 ? -3.337 2.034 6.676 1.00 88.75 96 GLY A C 1
ATOM 755 O O . GLY A 1 96 ? -3.703 0.920 6.329 1.00 88.75 96 GLY A O 1
ATOM 756 N N . ASN A 1 97 ? -4.193 2.940 7.148 1.00 81.25 97 ASN A N 1
ATOM 757 C CA . ASN A 1 97 ? -5.641 2.727 7.149 1.00 81.25 97 ASN A CA 1
ATOM 758 C C . ASN A 1 97 ? -6.410 4.044 7.320 1.00 81.25 97 ASN A C 1
ATOM 760 O O . ASN A 1 97 ? -5.851 5.104 7.593 1.00 81.25 97 ASN A O 1
ATOM 764 N N . SER A 1 98 ? -7.738 3.957 7.243 1.00 73.94 98 SER A N 1
ATOM 765 C CA . SER A 1 98 ? -8.638 5.105 7.417 1.00 73.94 98 SER A CA 1
ATOM 766 C C . SER A 1 98 ? -8.678 5.708 8.832 1.00 73.94 98 SER A C 1
ATOM 768 O O . SER A 1 98 ? -9.205 6.806 8.992 1.00 73.94 98 SER A O 1
ATOM 770 N N . LYS A 1 99 ? -8.159 5.021 9.860 1.00 72.88 99 LYS A N 1
ATOM 771 C CA . LYS A 1 99 ? -8.173 5.490 11.258 1.00 72.88 99 LYS A CA 1
ATOM 772 C C . LYS A 1 99 ? -6.928 6.297 11.618 1.00 72.88 99 LYS A C 1
ATOM 774 O O . LYS A 1 99 ? -7.043 7.296 12.316 1.00 72.88 99 LYS A O 1
ATOM 779 N N . THR A 1 100 ? -5.752 5.837 11.195 1.00 76.31 100 THR A N 1
ATOM 780 C CA . THR A 1 100 ? -4.451 6.447 11.526 1.00 76.31 100 THR A CA 1
ATOM 781 C C . THR A 1 100 ? -3.817 7.196 10.362 1.00 76.31 100 THR A C 1
ATOM 783 O O . THR A 1 100 ? -2.761 7.795 10.542 1.00 76.31 100 THR A O 1
ATOM 786 N N . GLY A 1 101 ? -4.441 7.151 9.188 1.00 85.88 101 GLY A N 1
ATOM 787 C CA . GLY A 1 101 ? -3.944 7.771 7.973 1.00 85.88 101 GLY A CA 1
ATOM 788 C C . GLY A 1 101 ? -3.215 6.789 7.062 1.00 85.88 101 GLY A C 1
ATOM 789 O O . GLY A 1 101 ? -2.711 5.745 7.495 1.00 85.88 101 GLY A O 1
ATOM 790 N N . TRP A 1 102 ? -3.161 7.152 5.785 1.00 90.44 102 TRP A N 1
ATOM 791 C CA . TRP A 1 102 ? -2.413 6.452 4.749 1.00 90.44 102 TRP A CA 1
ATOM 792 C C . TRP A 1 102 ? -1.076 7.137 4.467 1.00 90.44 102 TRP A C 1
ATOM 794 O O . TRP A 1 102 ? -0.958 8.358 4.491 1.00 90.44 102 TRP A O 1
ATOM 804 N N . THR A 1 103 ? -0.060 6.336 4.170 1.00 95.69 103 THR A N 1
ATOM 805 C CA . THR A 1 103 ? 1.242 6.772 3.664 1.00 95.69 103 THR A CA 1
ATOM 806 C C . THR A 1 103 ? 1.387 6.298 2.229 1.00 95.69 103 THR A C 1
ATOM 808 O O . THR A 1 103 ? 1.293 5.104 1.958 1.00 95.69 103 THR A O 1
ATOM 811 N N . TYR A 1 104 ? 1.639 7.229 1.320 1.00 95.50 104 TYR A N 1
ATOM 812 C CA . TYR A 1 104 ? 1.860 6.980 -0.096 1.00 95.50 104 TYR A CA 1
ATOM 813 C C . TYR A 1 104 ? 3.337 7.141 -0.446 1.00 95.50 104 TYR A C 1
ATOM 815 O O . TYR A 1 104 ? 3.969 8.130 -0.063 1.00 95.50 104 TYR A O 1
ATOM 823 N N . ILE A 1 105 ? 3.881 6.182 -1.197 1.00 95.69 105 ILE A N 1
ATOM 824 C CA . ILE A 1 105 ? 5.261 6.221 -1.682 1.00 95.69 105 ILE A CA 1
ATOM 825 C C . ILE A 1 105 ? 5.301 5.761 -3.138 1.00 95.69 105 ILE A C 1
ATOM 827 O O . ILE A 1 105 ? 4.917 4.636 -3.461 1.00 95.69 105 ILE A O 1
ATOM 831 N N . SER A 1 106 ? 5.829 6.620 -4.005 1.00 93.12 106 SER A N 1
ATOM 832 C CA . SER A 1 106 ? 6.058 6.343 -5.424 1.00 93.12 106 SER A CA 1
ATOM 833 C C . SER A 1 106 ? 7.428 6.844 -5.845 1.00 93.12 106 SER A C 1
ATOM 835 O O . SER A 1 106 ? 7.920 7.839 -5.315 1.00 93.12 106 SER A O 1
ATOM 837 N N . LYS A 1 107 ? 8.056 6.156 -6.797 1.00 90.00 107 LYS A N 1
ATOM 838 C CA . LYS A 1 107 ? 9.343 6.552 -7.372 1.00 90.00 107 LYS A CA 1
ATOM 839 C C . LYS A 1 107 ? 9.221 6.660 -8.877 1.00 90.00 107 LYS A C 1
ATOM 841 O O . LYS A 1 107 ? 8.974 5.674 -9.561 1.00 90.00 107 LYS A O 1
ATOM 846 N N . ASN A 1 108 ? 9.487 7.850 -9.375 1.00 82.19 108 ASN A N 1
ATOM 847 C CA . ASN A 1 108 ? 9.498 8.215 -10.773 1.00 82.19 108 ASN A CA 1
ATOM 848 C C . ASN A 1 108 ? 10.945 8.337 -11.279 1.00 82.19 108 ASN A C 1
ATOM 850 O O . ASN A 1 108 ? 11.896 8.594 -10.534 1.00 82.19 108 ASN A O 1
ATOM 854 N N . GLY A 1 109 ? 11.127 8.123 -12.579 1.00 68.50 109 GLY A N 1
ATOM 855 C CA . GLY A 1 109 ? 12.374 8.482 -13.249 1.00 68.50 109 GLY A CA 1
ATOM 856 C C . GLY A 1 109 ? 12.358 9.958 -13.638 1.00 68.50 109 GLY A C 1
ATOM 857 O O . GLY A 1 109 ? 11.332 10.464 -14.087 1.00 68.50 109 GLY A O 1
ATOM 858 N N . THR A 1 110 ? 13.494 10.649 -13.530 1.00 62.25 110 THR A N 1
ATOM 859 C CA . THR A 1 110 ? 13.643 11.989 -14.116 1.00 62.25 110 THR A CA 1
ATOM 860 C C . THR A 1 110 ? 13.944 11.892 -15.608 1.00 62.25 110 THR A C 1
ATOM 862 O O . THR A 1 110 ? 14.829 11.140 -16.006 1.00 62.25 110 THR A O 1
ATOM 865 N N . LEU A 1 111 ? 13.288 12.718 -16.429 1.00 53.84 111 LEU A N 1
ATOM 866 C CA . LEU A 1 111 ? 13.688 12.944 -17.830 1.00 53.84 111 LEU A CA 1
ATOM 867 C C . LEU A 1 111 ? 14.878 13.920 -17.959 1.00 53.84 111 LEU A C 1
ATOM 869 O O . LEU A 1 111 ? 15.337 14.195 -19.066 1.00 53.84 111 LEU A O 1
ATOM 873 N N . GLU A 1 112 ? 15.366 14.469 -16.843 1.00 48.75 112 GLU A N 1
ATOM 874 C CA . GLU A 1 112 ? 16.526 15.360 -16.810 1.00 48.75 112 GLU A CA 1
ATOM 875 C C . GLU A 1 112 ? 17.832 14.556 -16.765 1.00 48.75 112 GLU A C 1
ATOM 877 O O . GLU A 1 112 ? 18.186 13.965 -15.745 1.00 48.75 112 GLU A O 1
ATOM 882 N N . GLY A 1 113 ? 18.552 14.560 -17.886 1.00 46.41 113 GLY A N 1
ATOM 883 C CA . GLY A 1 113 ? 19.810 13.837 -18.074 1.00 46.41 113 GLY A CA 1
ATOM 884 C C . GLY A 1 113 ? 19.698 12.863 -19.242 1.00 46.41 113 GLY A C 1
ATOM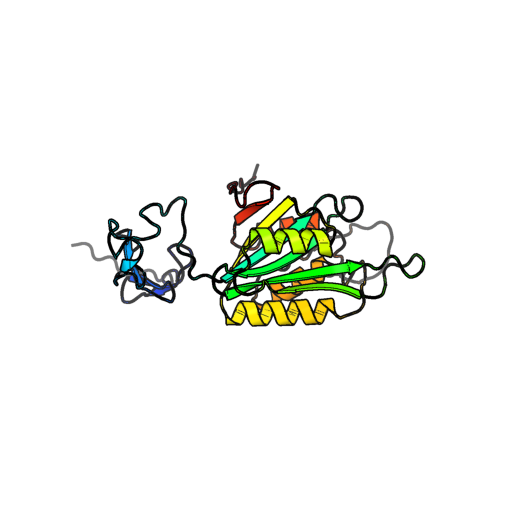 885 O O . GLY A 1 113 ? 18.817 12.016 -19.286 1.00 46.41 113 GLY A O 1
ATOM 886 N N . GLU A 1 114 ? 20.551 13.054 -20.239 1.00 45.84 114 GLU A N 1
ATOM 887 C CA . GLU A 1 114 ? 20.485 12.424 -21.555 1.00 45.84 114 GLU A CA 1
ATOM 888 C C . GLU A 1 114 ? 20.395 10.882 -21.509 1.00 45.84 114 GLU A C 1
ATOM 890 O O . GLU A 1 114 ? 21.208 10.224 -20.877 1.00 45.84 114 GLU A O 1
ATOM 895 N N . LYS A 1 115 ? 19.450 10.313 -22.273 1.00 51.88 115 LYS A N 1
ATOM 896 C CA . LYS A 1 115 ? 19.465 8.963 -22.886 1.00 51.88 115 LYS A CA 1
ATOM 897 C C . LYS A 1 115 ? 19.604 7.692 -22.025 1.00 51.88 115 LYS A C 1
ATOM 899 O O . LYS A 1 115 ? 19.342 6.625 -22.578 1.00 51.88 115 LYS A O 1
ATOM 904 N N . ASP A 1 116 ? 19.940 7.742 -20.744 1.00 49.03 116 ASP A N 1
ATOM 905 C CA . ASP A 1 116 ? 20.447 6.551 -20.056 1.00 49.03 116 ASP A CA 1
ATOM 906 C C . ASP A 1 116 ? 19.480 5.915 -19.049 1.00 49.03 116 ASP A C 1
ATOM 908 O O . ASP A 1 116 ? 18.633 6.547 -18.428 1.00 49.03 116 ASP A O 1
ATOM 912 N N . LEU A 1 117 ? 19.653 4.606 -18.869 1.00 58.75 117 LEU A N 1
ATOM 913 C CA . LEU A 1 117 ? 18.967 3.688 -17.949 1.00 58.75 117 LEU A CA 1
ATOM 914 C C . LEU A 1 117 ? 19.079 4.080 -16.448 1.00 58.75 117 LEU A C 1
ATOM 916 O O . LEU A 1 117 ? 18.822 3.242 -15.580 1.00 58.75 117 LEU A O 1
ATOM 920 N N . TYR A 1 118 ? 19.508 5.305 -16.128 1.00 61.41 118 TYR A N 1
ATOM 921 C CA . TYR A 1 118 ? 19.938 5.794 -14.817 1.00 61.41 118 TYR A CA 1
ATOM 922 C C . TYR A 1 118 ? 19.660 7.301 -14.682 1.00 61.41 118 TYR A C 1
ATOM 924 O O . TYR A 1 118 ? 19.859 8.045 -15.636 1.00 61.41 118 TYR A O 1
ATOM 932 N N . GLY A 1 119 ? 19.259 7.771 -13.497 1.00 69.19 119 GLY A N 1
ATOM 933 C CA . GLY A 1 119 ? 18.959 9.189 -13.277 1.00 69.19 119 GLY A CA 1
ATOM 934 C C . GLY A 1 119 ? 18.837 9.587 -11.808 1.00 69.19 119 GLY A C 1
ATOM 935 O O . GLY A 1 119 ? 18.969 8.760 -10.897 1.00 69.19 119 GLY A O 1
ATOM 936 N N . LYS A 1 120 ? 18.584 10.879 -11.567 1.00 72.38 120 LYS A N 1
ATOM 937 C CA . LYS A 1 120 ? 18.230 11.360 -10.228 1.00 72.38 120 LYS A CA 1
ATOM 938 C C . LYS A 1 120 ? 16.925 10.682 -9.806 1.00 72.38 120 LYS A C 1
ATOM 940 O O . LYS A 1 120 ? 16.049 10.435 -10.629 1.00 72.38 120 LYS A O 1
ATOM 945 N N . SER A 1 121 ? 16.817 10.346 -8.524 1.00 74.94 121 SER A N 1
ATOM 946 C CA . SER A 1 121 ? 15.542 9.875 -7.994 1.00 74.94 121 SER A CA 1
ATOM 947 C C . SER A 1 121 ? 14.574 11.041 -7.887 1.00 74.94 121 SER A C 1
ATOM 949 O O . SER A 1 121 ? 14.884 12.023 -7.205 1.00 74.94 121 SER A O 1
ATOM 951 N N . ASP A 1 122 ? 13.432 10.920 -8.549 1.00 84.75 122 ASP A N 1
ATOM 952 C CA . ASP A 1 122 ? 12.267 11.753 -8.296 1.00 84.75 122 ASP A CA 1
ATOM 953 C C . ASP A 1 122 ? 11.230 10.872 -7.616 1.00 84.75 122 ASP A C 1
ATOM 955 O O . ASP A 1 122 ? 10.809 9.870 -8.179 1.00 84.75 122 ASP A O 1
ATOM 959 N N . PHE A 1 123 ? 10.889 11.151 -6.366 1.00 89.00 123 PHE A N 1
ATOM 960 C CA . PHE A 1 123 ? 9.975 10.297 -5.617 1.00 89.00 123 PHE A CA 1
ATOM 961 C C . PHE A 1 123 ? 8.943 11.144 -4.894 1.00 89.00 123 PHE A C 1
ATOM 963 O O . PHE A 1 123 ? 9.252 12.205 -4.349 1.00 89.00 123 PHE A O 1
ATOM 970 N N . THR A 1 124 ? 7.721 10.633 -4.868 1.00 90.25 124 THR A N 1
ATOM 971 C CA . THR A 1 124 ? 6.595 11.237 -4.173 1.00 90.25 124 THR A CA 1
ATOM 972 C C . THR A 1 124 ? 6.411 10.521 -2.844 1.00 90.25 124 THR A C 1
ATOM 974 O O . THR A 1 124 ? 6.310 9.294 -2.794 1.00 90.25 124 THR A O 1
ATOM 977 N N . TYR A 1 125 ? 6.374 11.293 -1.761 1.00 94.00 125 TYR A N 1
ATOM 978 C CA . TYR A 1 125 ? 6.042 10.819 -0.422 1.00 94.00 125 TYR A CA 1
ATOM 979 C C . TYR A 1 125 ? 4.950 11.710 0.153 1.00 94.00 125 TYR A C 1
ATOM 981 O O . TYR A 1 125 ? 5.182 12.905 0.338 1.00 94.00 125 TYR A O 1
ATOM 989 N N . LEU A 1 126 ? 3.786 11.128 0.430 1.00 93.06 126 LEU A N 1
ATOM 990 C CA . LEU A 1 126 ? 2.650 11.835 1.016 1.00 93.06 126 LEU A CA 1
ATOM 991 C C . LEU A 1 126 ? 2.134 11.055 2.220 1.00 93.06 126 LEU A C 1
ATOM 993 O O . LEU A 1 126 ? 2.141 9.824 2.230 1.00 93.06 126 LEU A O 1
ATOM 997 N N . VAL A 1 127 ? 1.685 11.780 3.235 1.00 93.81 127 VAL A N 1
ATOM 998 C CA . VAL A 1 127 ? 1.012 11.220 4.405 1.00 93.81 127 VAL A CA 1
ATOM 999 C C . VAL A 1 127 ? -0.317 11.935 4.511 1.00 93.81 127 VAL A C 1
ATOM 1001 O O . VAL A 1 127 ? -0.333 13.162 4.489 1.00 93.81 127 VAL A O 1
ATOM 1004 N N . GLN A 1 128 ? -1.397 11.169 4.613 1.00 89.06 128 GLN A N 1
ATOM 1005 C CA . GLN A 1 128 ? -2.740 11.707 4.764 1.00 89.06 128 GLN A CA 1
ATOM 1006 C C . GLN A 1 128 ? -2.809 12.619 5.987 1.00 89.06 128 GLN A C 1
ATOM 1008 O O . GLN A 1 128 ? -2.382 12.237 7.084 1.00 89.06 128 GLN A O 1
ATOM 1013 N N . GLU A 1 129 ? -3.372 13.807 5.798 1.00 87.38 129 GLU A N 1
ATOM 1014 C CA . GLU A 1 129 ? -3.521 14.763 6.886 1.00 87.38 129 GLU A CA 1
ATOM 1015 C C . GLU A 1 129 ? -4.666 14.367 7.828 1.00 87.38 129 GLU A C 1
ATOM 1017 O O . GLU A 1 129 ? -5.650 13.720 7.454 1.00 87.38 129 GLU A O 1
ATOM 1022 N N . GLU A 1 130 ? -4.553 14.757 9.098 1.00 82.25 130 GLU A N 1
ATOM 1023 C CA . GLU A 1 130 ? -5.600 14.488 10.080 1.00 82.25 130 GLU A CA 1
ATOM 1024 C C . GLU A 1 130 ? -6.920 15.159 9.661 1.00 82.25 130 GLU A C 1
ATOM 1026 O O . GLU A 1 130 ? -6.983 16.364 9.426 1.00 82.25 130 GLU A O 1
ATOM 1031 N N . GLY A 1 131 ? -7.995 14.369 9.582 1.00 75.19 131 GLY A N 1
ATOM 1032 C CA . GLY A 1 131 ? -9.318 14.844 9.166 1.00 75.19 131 GLY A CA 1
ATOM 1033 C C . GLY A 1 131 ? -9.549 14.873 7.651 1.00 75.19 131 GLY A C 1
ATOM 1034 O O . GLY A 1 131 ? -10.685 15.091 7.227 1.00 75.19 131 GLY A O 1
ATOM 1035 N N . GLU A 1 132 ? -8.526 14.600 6.838 1.00 80.00 132 GLU A N 1
ATOM 1036 C CA . GLU A 1 132 ? -8.673 14.389 5.401 1.00 80.00 132 GLU A CA 1
ATOM 1037 C C . GLU A 1 132 ? -9.412 13.070 5.127 1.00 80.00 132 GLU A C 1
ATOM 1039 O O . GLU A 1 132 ? -9.186 12.055 5.786 1.00 80.00 132 GLU A O 1
ATOM 1044 N N . THR A 1 133 ? -10.306 13.046 4.142 1.00 80.38 133 THR A N 1
ATOM 1045 C CA . THR A 1 133 ? -10.916 11.793 3.679 1.00 80.38 133 THR A CA 1
ATOM 1046 C C . THR A 1 133 ? -9.975 11.045 2.740 1.00 80.38 133 THR A C 1
ATOM 1048 O O . THR A 1 133 ? -9.219 11.646 1.987 1.00 80.38 133 THR A O 1
ATOM 1051 N N . PHE A 1 134 ? -10.085 9.719 2.689 1.00 76.06 134 PHE A N 1
ATOM 1052 C CA . PHE A 1 134 ? -9.267 8.914 1.777 1.00 76.06 134 PHE A CA 1
ATOM 1053 C C . PHE A 1 134 ? -9.372 9.350 0.302 1.00 76.06 134 PHE A C 1
ATOM 1055 O O . PHE A 1 134 ? -8.383 9.324 -0.420 1.00 76.06 134 PHE A O 1
ATOM 1062 N N . ASN A 1 135 ? -10.550 9.798 -0.144 1.00 75.38 135 ASN A N 1
ATOM 1063 C CA . ASN A 1 135 ? -10.738 10.269 -1.519 1.00 75.38 135 ASN A CA 1
ATOM 1064 C C . ASN A 1 135 ? -10.027 11.601 -1.788 1.00 75.38 135 ASN A C 1
ATOM 1066 O O . ASN A 1 135 ? -9.543 11.810 -2.894 1.00 75.38 135 ASN A O 1
ATOM 1070 N N . GLN A 1 136 ? -9.971 12.496 -0.796 1.00 78.31 136 GLN A N 1
ATOM 1071 C CA . GLN A 1 136 ? -9.192 13.733 -0.908 1.00 78.31 136 GLN A CA 1
ATOM 1072 C C . GLN A 1 136 ? -7.701 13.409 -1.015 1.00 78.31 136 GLN A C 1
ATOM 1074 O O . GLN A 1 136 ? -7.043 13.907 -1.923 1.00 78.31 136 GLN A O 1
ATOM 1079 N N . PHE A 1 137 ? -7.234 12.467 -0.194 1.00 83.12 137 PHE A N 1
ATOM 1080 C CA . PHE A 1 137 ? -5.845 12.028 -0.214 1.00 83.12 137 PHE A CA 1
ATOM 1081 C C . PHE A 1 137 ? -5.456 11.387 -1.550 1.00 83.12 137 PHE A C 1
ATOM 1083 O O . PHE A 1 137 ? -4.419 11.709 -2.122 1.00 83.12 137 PHE A O 1
ATOM 1090 N N . LEU A 1 138 ? -6.306 10.509 -2.094 1.00 80.31 138 LEU A N 1
ATOM 1091 C CA . LEU A 1 138 ? -6.075 9.923 -3.416 1.00 80.31 138 LEU A CA 1
ATOM 1092 C C . LEU A 1 138 ? -6.062 10.976 -4.530 1.00 80.31 138 LEU A C 1
ATOM 1094 O O . LEU A 1 138 ? -5.238 10.879 -5.434 1.00 80.31 138 LEU A O 1
ATOM 1098 N N . ALA A 1 139 ? -6.921 11.994 -4.453 1.00 81.00 139 ALA A N 1
ATOM 1099 C CA . ALA A 1 139 ? -6.896 13.089 -5.417 1.00 81.00 139 ALA A CA 1
ATOM 1100 C C . ALA A 1 139 ? -5.582 13.890 -5.341 1.00 81.00 139 ALA A C 1
ATOM 1102 O O . ALA A 1 139 ? -5.051 14.283 -6.379 1.00 81.00 139 ALA A O 1
ATOM 1103 N N . GLU A 1 140 ? -5.017 14.097 -4.143 1.00 86.00 140 GLU A N 1
ATOM 1104 C CA . GLU A 1 140 ? -3.680 14.693 -4.009 1.00 86.00 140 GLU A CA 1
ATOM 1105 C C . GLU A 1 140 ? -2.597 13.781 -4.600 1.00 86.00 140 GLU A C 1
ATOM 1107 O O . GLU A 1 140 ? -1.718 14.253 -5.322 1.00 86.00 140 GLU A O 1
ATOM 1112 N N . VAL A 1 141 ? -2.663 12.474 -4.335 1.00 86.50 141 VAL A N 1
ATOM 1113 C CA . VAL A 1 141 ? -1.733 11.487 -4.905 1.00 86.50 141 VAL A CA 1
ATOM 1114 C C . VAL A 1 141 ? -1.713 11.564 -6.433 1.00 86.50 141 VAL A C 1
ATOM 1116 O O . VAL A 1 141 ? -0.632 11.633 -7.023 1.00 86.50 141 VAL A O 1
ATOM 1119 N N . GLU A 1 142 ? -2.881 11.585 -7.075 1.00 80.56 142 GLU A N 1
ATOM 1120 C CA . GLU A 1 142 ? -3.003 11.664 -8.535 1.00 80.56 142 GLU A CA 1
ATOM 1121 C C . GLU A 1 142 ? -2.448 12.984 -9.093 1.00 80.56 142 GLU A C 1
ATOM 1123 O O . GLU A 1 142 ? -1.705 12.968 -10.078 1.00 80.56 142 GLU A O 1
ATOM 1128 N N . ASP A 1 143 ? -2.728 14.119 -8.441 1.00 81.50 143 ASP A N 1
ATOM 1129 C CA . ASP A 1 143 ? -2.216 15.434 -8.855 1.00 81.50 143 ASP A CA 1
ATOM 1130 C C . ASP A 1 143 ? -0.684 15.527 -8.739 1.00 81.50 143 ASP A C 1
ATOM 1132 O O . ASP A 1 143 ? 0.005 16.019 -9.643 1.00 81.50 143 ASP A O 1
ATOM 1136 N N . ARG A 1 144 ? -0.129 15.010 -7.637 1.00 80.50 144 ARG A N 1
ATOM 1137 C CA . ARG A 1 144 ? 1.309 15.059 -7.347 1.00 80.50 144 ARG A CA 1
ATOM 1138 C C . ARG A 1 144 ? 2.107 14.102 -8.213 1.00 80.50 144 ARG A C 1
ATOM 1140 O O . ARG A 1 144 ? 3.126 14.507 -8.772 1.00 80.50 144 ARG A O 1
ATOM 1147 N N . ASP A 1 145 ? 1.669 12.849 -8.307 1.00 79.25 145 ASP A N 1
ATOM 1148 C CA . ASP A 1 145 ? 2.428 11.805 -8.993 1.00 79.25 145 ASP A CA 1
ATOM 1149 C C . ASP A 1 145 ? 2.167 11.781 -10.503 1.00 79.25 145 ASP A C 1
ATOM 1151 O O . ASP A 1 145 ? 3.009 11.295 -11.256 1.00 79.25 145 ASP A O 1
ATOM 1155 N N . ARG A 1 146 ? 1.042 12.358 -10.957 1.00 77.50 146 ARG A N 1
ATOM 1156 C CA . ARG A 1 146 ? 0.626 12.429 -12.370 1.00 77.50 146 ARG A CA 1
ATOM 1157 C C . ARG A 1 146 ? 0.529 11.052 -13.030 1.00 77.50 146 ARG A C 1
ATOM 1159 O O . ARG A 1 146 ? 0.957 10.869 -14.173 1.00 77.50 146 ARG A O 1
ATOM 1166 N N . GLN A 1 147 ? -0.001 10.081 -12.293 1.00 82.12 147 GLN A N 1
ATOM 1167 C CA . GLN A 1 147 ? -0.202 8.707 -12.745 1.00 82.12 147 GLN A CA 1
ATOM 1168 C C . GLN A 1 147 ? -1.674 8.339 -12.610 1.00 82.12 147 GLN A C 1
ATOM 1170 O O . GLN A 1 147 ? -2.280 8.572 -11.567 1.00 82.12 147 GLN A O 1
ATOM 1175 N N . ASP A 1 148 ? -2.216 7.705 -13.646 1.00 83.31 148 ASP A N 1
ATOM 1176 C CA . ASP A 1 148 ? -3.594 7.218 -13.654 1.00 83.31 148 ASP A CA 1
ATOM 1177 C C . ASP A 1 148 ? -3.628 5.797 -13.069 1.00 83.31 148 ASP A C 1
ATOM 1179 O O . ASP A 1 148 ? -3.509 4.806 -13.798 1.00 83.31 148 ASP A O 1
ATOM 1183 N N . TYR A 1 149 ? -3.723 5.680 -11.743 1.00 85.75 149 TYR A N 1
ATOM 1184 C CA . TYR A 1 149 ? -3.833 4.380 -11.076 1.00 85.75 149 TYR A CA 1
ATOM 1185 C C . TYR A 1 149 ? -5.215 3.765 -11.325 1.00 85.75 149 TYR A C 1
ATOM 1187 O O . TYR A 1 149 ? -6.230 4.261 -10.851 1.00 85.75 149 TYR A O 1
ATOM 1195 N N . GLU A 1 150 ? -5.259 2.654 -12.062 1.00 85.06 150 GLU A N 1
ATOM 1196 C CA . GLU A 1 150 ? -6.519 2.010 -12.477 1.00 85.06 150 GLU A CA 1
ATOM 1197 C C . GLU A 1 150 ? -6.867 0.798 -11.605 1.00 85.06 150 GLU A C 1
ATOM 1199 O O . GLU A 1 150 ? -8.038 0.446 -11.447 1.00 85.06 150 GLU A O 1
ATOM 1204 N N . VAL A 1 151 ? -5.857 0.133 -11.038 1.00 85.00 151 VAL A N 1
ATOM 1205 C CA . VAL A 1 151 ? -6.051 -1.067 -10.215 1.00 85.00 151 VAL A CA 1
ATOM 1206 C C . VAL A 1 151 ? -5.142 -1.057 -8.992 1.00 85.00 151 VAL A C 1
ATOM 1208 O O . VAL A 1 151 ? -4.055 -0.481 -9.001 1.00 85.00 151 VAL A O 1
ATOM 1211 N N . GLY A 1 152 ? -5.599 -1.703 -7.923 1.00 87.50 152 GLY A N 1
ATOM 1212 C CA . GLY A 1 152 ? -4.863 -1.861 -6.673 1.00 87.50 152 GLY A CA 1
ATOM 1213 C C . GLY A 1 152 ? -4.889 -3.310 -6.201 1.00 87.50 152 GLY A C 1
ATOM 1214 O O . GLY A 1 152 ? -5.861 -4.014 -6.444 1.00 87.50 152 GLY A O 1
ATOM 1215 N N . TYR A 1 153 ? -3.825 -3.796 -5.567 1.00 84.75 153 TYR A N 1
ATOM 1216 C CA . TYR A 1 153 ? -3.831 -5.092 -4.886 1.00 84.75 153 TYR A CA 1
ATOM 1217 C C . TYR A 1 153 ? -3.707 -4.879 -3.386 1.00 84.75 153 TYR A C 1
ATOM 1219 O O . TYR A 1 153 ? -2.684 -4.385 -2.915 1.00 84.75 153 TYR A O 1
ATOM 1227 N N . TRP A 1 154 ? -4.770 -5.213 -2.666 1.00 81.62 154 TRP A N 1
ATOM 1228 C CA . TRP A 1 154 ? -4.903 -5.012 -1.233 1.00 81.62 154 TRP A CA 1
ATOM 1229 C C . TRP A 1 154 ? -4.483 -6.260 -0.461 1.00 81.62 154 TRP A C 1
ATOM 1231 O O . TRP A 1 154 ? -4.997 -7.348 -0.717 1.00 81.62 154 TRP A O 1
ATOM 1241 N N . MET A 1 155 ? -3.575 -6.085 0.495 1.00 81.75 155 MET A N 1
ATOM 1242 C CA . MET A 1 155 ? -3.133 -7.096 1.455 1.00 81.75 155 MET A CA 1
ATOM 1243 C C . MET A 1 155 ? -3.204 -6.509 2.873 1.00 81.75 155 MET A C 1
ATOM 1245 O O . MET A 1 155 ? -3.265 -5.291 3.052 1.00 81.75 155 MET A O 1
ATOM 1249 N N . ILE A 1 156 ? -3.212 -7.380 3.878 1.00 76.00 156 ILE A N 1
ATOM 1250 C CA . ILE A 1 156 ? -3.332 -6.997 5.291 1.00 76.00 156 ILE A CA 1
ATOM 1251 C C . ILE A 1 156 ? -1.936 -6.790 5.887 1.00 76.00 156 ILE A C 1
ATOM 1253 O O . ILE A 1 156 ? -1.014 -7.536 5.559 1.00 76.00 156 ILE A O 1
ATOM 1257 N N . SER A 1 157 ? -1.805 -5.809 6.779 1.00 75.31 157 SER A N 1
ATOM 1258 C CA . SER A 1 157 ? -0.608 -5.565 7.586 1.00 75.31 157 SER A CA 1
ATOM 1259 C C . SER A 1 157 ? -0.938 -5.239 9.051 1.00 75.31 157 SER A C 1
ATOM 1261 O O . SER A 1 157 ? -2.096 -5.049 9.444 1.00 75.31 157 SER A O 1
ATOM 1263 N N . ASP A 1 158 ? 0.099 -5.168 9.886 1.00 79.06 158 ASP A N 1
ATOM 1264 C CA . ASP A 1 158 ? 0.054 -4.638 11.251 1.00 79.06 158 ASP A CA 1
ATOM 1265 C C . ASP A 1 158 ? 0.887 -3.352 11.456 1.00 79.06 158 ASP A C 1
ATOM 1267 O O . ASP A 1 158 ? 1.466 -2.772 10.540 1.00 79.06 158 ASP A O 1
ATOM 1271 N N . THR A 1 159 ? 0.917 -2.846 12.696 1.00 79.69 159 THR A N 1
ATOM 1272 C CA . THR A 1 159 ? 1.587 -1.575 13.038 1.00 79.69 159 THR A CA 1
ATOM 1273 C C . THR A 1 159 ? 3.100 -1.615 12.858 1.00 79.69 159 THR A C 1
ATOM 1275 O O . THR A 1 159 ? 3.713 -0.619 12.461 1.00 79.69 159 THR A O 1
ATOM 1278 N N . ASP A 1 160 ? 3.718 -2.735 13.204 1.00 81.31 160 ASP A N 1
ATOM 1279 C CA . ASP A 1 160 ? 5.156 -2.911 13.083 1.00 81.31 160 ASP A CA 1
ATOM 1280 C C . ASP A 1 160 ? 5.544 -3.212 11.637 1.00 81.31 160 ASP A C 1
ATOM 1282 O O . ASP A 1 160 ? 6.586 -2.744 11.173 1.00 81.31 160 ASP A O 1
ATOM 1286 N N . GLU A 1 161 ? 4.693 -3.936 10.917 1.00 85.88 161 GLU A N 1
ATOM 1287 C CA . GLU A 1 161 ? 4.799 -4.180 9.484 1.00 85.88 161 GLU A CA 1
ATOM 1288 C C . GLU A 1 161 ? 4.723 -2.886 8.675 1.00 85.88 161 GLU A C 1
ATOM 1290 O O . GLU A 1 161 ? 5.638 -2.620 7.895 1.00 85.88 161 GLU A O 1
ATOM 1295 N N . ASP A 1 162 ? 3.743 -2.016 8.932 1.00 89.19 162 ASP A N 1
ATOM 1296 C CA . ASP A 1 162 ? 3.656 -0.696 8.296 1.00 89.19 162 ASP A CA 1
ATOM 1297 C C . ASP A 1 162 ? 4.950 0.100 8.473 1.00 89.19 162 ASP A C 1
ATOM 1299 O O . ASP A 1 162 ? 5.497 0.657 7.520 1.00 89.19 162 ASP A O 1
ATOM 1303 N N . ARG A 1 163 ? 5.495 0.111 9.696 1.00 92.06 163 ARG A N 1
ATOM 1304 C CA . ARG A 1 163 ? 6.746 0.815 9.999 1.00 92.06 163 ARG A CA 1
ATOM 1305 C C . ARG A 1 163 ? 7.920 0.241 9.205 1.00 92.06 163 ARG A C 1
ATOM 1307 O O . ARG A 1 163 ? 8.747 1.006 8.706 1.00 92.06 163 ARG A O 1
ATOM 1314 N N . LYS A 1 164 ? 8.023 -1.088 9.101 1.00 94.06 164 LYS A N 1
ATOM 1315 C CA . LYS A 1 164 ? 9.071 -1.763 8.315 1.00 94.06 164 LYS A CA 1
ATOM 1316 C C . LYS A 1 164 ? 8.937 -1.430 6.831 1.00 94.06 164 LYS A C 1
ATOM 1318 O O . LYS A 1 164 ? 9.925 -1.011 6.227 1.00 94.06 164 LYS A O 1
ATOM 1323 N N . MET A 1 165 ? 7.723 -1.524 6.291 1.00 96.00 165 MET A N 1
ATOM 1324 C CA . MET A 1 165 ? 7.431 -1.246 4.888 1.00 96.00 165 MET A CA 1
ATOM 1325 C C . MET A 1 165 ? 7.741 0.203 4.520 1.00 96.00 165 MET A C 1
ATOM 1327 O O . MET A 1 165 ? 8.481 0.436 3.566 1.00 96.00 165 MET A O 1
ATOM 1331 N N . ILE A 1 166 ? 7.249 1.170 5.304 1.00 96.06 166 ILE A N 1
ATOM 1332 C CA . ILE A 1 166 ? 7.486 2.603 5.077 1.00 96.06 166 ILE A CA 1
ATOM 1333 C C . ILE A 1 166 ? 8.988 2.899 5.095 1.00 96.06 166 ILE A C 1
ATOM 1335 O O . ILE A 1 166 ? 9.499 3.553 4.188 1.00 96.06 166 ILE A O 1
ATOM 1339 N N . ASN A 1 167 ? 9.722 2.377 6.083 1.00 97.12 167 ASN A N 1
ATOM 1340 C CA . ASN A 1 167 ? 11.168 2.583 6.174 1.00 97.12 167 ASN A CA 1
ATOM 1341 C C . ASN A 1 167 ? 11.922 1.971 4.984 1.00 97.12 167 ASN A C 1
ATOM 1343 O O . ASN A 1 167 ? 12.827 2.611 4.440 1.00 97.12 167 ASN A O 1
ATOM 1347 N N . ALA A 1 168 ? 11.560 0.756 4.566 1.00 96.81 168 ALA A N 1
ATOM 1348 C CA . ALA A 1 168 ? 12.198 0.076 3.443 1.00 96.81 168 ALA A CA 1
ATOM 1349 C C . ALA A 1 168 ? 11.919 0.791 2.111 1.00 96.81 168 ALA A C 1
ATOM 1351 O O . ALA A 1 168 ? 12.859 1.093 1.368 1.00 96.81 168 ALA A O 1
ATOM 1352 N N . ALA A 1 169 ? 10.655 1.137 1.849 1.00 95.88 169 ALA A N 1
ATOM 1353 C CA . ALA A 1 169 ? 10.246 1.894 0.670 1.00 95.88 169 ALA A CA 1
ATOM 1354 C C . ALA A 1 169 ? 10.923 3.266 0.613 1.00 95.88 169 ALA A C 1
ATOM 1356 O O . ALA A 1 169 ? 11.512 3.608 -0.408 1.00 95.88 169 ALA A O 1
ATOM 1357 N N . LEU A 1 170 ? 10.915 4.033 1.709 1.00 95.06 170 LEU A N 1
ATOM 1358 C CA . LEU A 1 170 ? 11.548 5.354 1.759 1.00 95.06 170 LEU A CA 1
ATOM 1359 C C . LEU A 1 170 ? 13.062 5.299 1.566 1.00 95.06 170 LEU A C 1
ATOM 1361 O O . LEU A 1 170 ? 13.633 6.187 0.932 1.00 95.06 170 LEU A O 1
ATOM 1365 N N . THR A 1 171 ? 13.723 4.288 2.130 1.00 94.62 171 THR A N 1
ATOM 1366 C CA . THR A 1 171 ? 15.170 4.111 1.961 1.00 94.62 171 THR A CA 1
ATOM 1367 C C . THR A 1 171 ? 15.496 3.883 0.489 1.00 94.62 171 THR A C 1
ATOM 1369 O O . THR A 1 171 ? 16.337 4.586 -0.065 1.00 94.62 171 THR A O 1
ATOM 1372 N N . ASN A 1 172 ? 14.767 2.979 -0.171 1.00 92.88 172 ASN A N 1
ATOM 1373 C CA . ASN A 1 172 ? 14.954 2.700 -1.591 1.00 92.88 172 ASN A CA 1
ATOM 1374 C C . ASN A 1 172 ? 14.540 3.881 -2.496 1.00 92.88 172 ASN A C 1
ATOM 1376 O O . ASN A 1 172 ? 15.235 4.205 -3.462 1.00 92.88 172 ASN A O 1
ATOM 1380 N N . ALA A 1 173 ? 13.455 4.585 -2.164 1.00 90.88 173 ALA A N 1
ATOM 1381 C CA . ALA A 1 173 ? 12.970 5.737 -2.920 1.00 90.88 173 ALA A CA 1
ATOM 1382 C C . ALA A 1 173 ? 14.002 6.875 -2.985 1.00 90.88 173 ALA A C 1
ATOM 1384 O O . ALA A 1 173 ? 14.139 7.522 -4.019 1.00 90.88 173 ALA A O 1
ATOM 1385 N N . LYS A 1 174 ? 14.796 7.076 -1.927 1.00 90.88 174 LYS A N 1
ATOM 1386 C CA . LYS A 1 174 ? 15.840 8.117 -1.869 1.00 90.88 174 LYS A CA 1
ATOM 1387 C C . LYS A 1 174 ? 17.092 7.799 -2.693 1.00 90.88 174 LYS A C 1
ATOM 1389 O O . LYS A 1 174 ? 17.853 8.710 -3.016 1.00 90.88 174 LYS A O 1
ATOM 1394 N N . GLU A 1 175 ? 17.335 6.534 -3.022 1.00 88.75 175 GLU A N 1
ATOM 1395 C CA . GLU A 1 175 ? 18.480 6.127 -3.841 1.00 88.75 175 GLU A CA 1
ATOM 1396 C C . GLU A 1 175 ? 18.287 6.484 -5.321 1.00 88.75 175 GLU A C 1
ATOM 1398 O O . GLU A 1 175 ? 17.161 6.580 -5.794 1.00 88.75 175 GLU A O 1
ATOM 1403 N N . LEU A 1 176 ? 19.380 6.607 -6.083 1.00 84.00 176 LEU A N 1
ATOM 1404 C CA . LEU A 1 176 ? 19.348 6.935 -7.517 1.00 84.00 176 LEU A CA 1
ATOM 1405 C C . LEU A 1 176 ? 18.408 6.027 -8.318 1.00 84.00 176 LEU A C 1
ATOM 1407 O O . LEU A 1 176 ? 18.405 4.809 -8.126 1.00 84.00 176 LEU A O 1
ATOM 1411 N N . TYR A 1 177 ? 17.671 6.620 -9.256 1.00 82.88 177 TYR A N 1
ATOM 1412 C CA . TYR A 1 177 ? 16.811 5.877 -10.165 1.00 82.88 177 TYR A CA 1
ATOM 1413 C C . TYR A 1 177 ? 17.654 5.044 -11.135 1.00 82.88 177 TYR A C 1
ATOM 1415 O O . TYR A 1 177 ? 18.622 5.537 -11.722 1.00 82.88 177 TYR A O 1
ATOM 1423 N N . LYS A 1 178 ? 17.278 3.777 -11.315 1.00 79.81 178 LYS A N 1
ATOM 1424 C CA . LYS A 1 178 ? 17.890 2.853 -12.274 1.00 79.81 178 LYS A CA 1
ATOM 1425 C C . LYS A 1 178 ? 16.785 2.035 -12.928 1.00 79.81 178 LYS A C 1
ATOM 1427 O O . LYS A 1 178 ? 16.134 1.250 -12.245 1.00 79.81 178 LYS A O 1
ATOM 1432 N N . LEU A 1 179 ? 16.608 2.149 -14.243 1.00 74.69 179 LEU A N 1
ATOM 1433 C CA . LEU A 1 179 ? 15.502 1.504 -14.960 1.00 74.69 179 LEU A CA 1
ATOM 1434 C C . LEU A 1 179 ? 15.438 -0.008 -14.706 1.00 74.69 179 LEU A C 1
ATOM 1436 O O . LEU A 1 179 ? 14.352 -0.558 -14.582 1.00 74.69 179 LEU A O 1
ATOM 1440 N N . LEU A 1 180 ? 16.591 -0.675 -14.620 1.00 72.06 180 LEU A N 1
ATOM 1441 C CA . LEU A 1 180 ? 16.658 -2.132 -14.476 1.00 72.06 180 LEU A CA 1
ATOM 1442 C C . LEU A 1 180 ? 16.725 -2.629 -13.026 1.00 72.06 180 LEU A C 1
ATOM 1444 O O . LEU A 1 180 ? 16.485 -3.808 -12.804 1.00 72.06 180 LEU A O 1
ATOM 1448 N N . THR A 1 181 ? 17.115 -1.781 -12.068 1.00 73.69 181 THR A N 1
ATOM 1449 C CA . THR A 1 181 ? 17.540 -2.243 -10.725 1.00 73.69 181 THR A CA 1
ATOM 1450 C C . THR A 1 181 ? 17.084 -1.367 -9.557 1.00 73.69 181 THR A C 1
ATOM 1452 O O . THR A 1 181 ? 17.319 -1.735 -8.408 1.00 73.69 181 THR A O 1
ATOM 1455 N N . ASN A 1 182 ? 16.518 -0.186 -9.818 1.00 81.88 182 ASN A N 1
ATOM 1456 C CA . ASN A 1 182 ? 16.015 0.715 -8.786 1.00 81.88 182 ASN A CA 1
ATOM 1457 C C . ASN A 1 182 ? 14.952 1.672 -9.352 1.00 81.88 182 ASN A C 1
ATOM 1459 O O . ASN A 1 182 ? 15.200 2.870 -9.537 1.00 81.88 182 ASN A O 1
ATOM 1463 N N . ASN A 1 183 ? 13.791 1.118 -9.679 1.00 84.69 183 ASN A N 1
ATOM 1464 C CA . ASN A 1 183 ? 12.655 1.807 -10.285 1.00 84.69 183 ASN A CA 1
ATOM 1465 C C . ASN A 1 183 ? 11.411 1.782 -9.368 1.00 84.69 183 ASN A C 1
ATOM 1467 O O . ASN A 1 183 ? 11.488 1.379 -8.207 1.00 84.69 183 ASN A O 1
ATOM 1471 N N . CYS A 1 184 ? 10.261 2.228 -9.884 1.00 87.56 184 CYS A N 1
ATOM 1472 C CA . CYS A 1 184 ? 8.987 2.281 -9.159 1.00 87.56 184 CYS A CA 1
ATOM 1473 C C . CYS A 1 184 ? 8.607 0.952 -8.483 1.00 87.56 184 CYS A C 1
ATOM 1475 O O . CYS A 1 184 ? 8.152 0.929 -7.340 1.00 87.56 184 CYS A O 1
ATOM 1477 N N . MET A 1 185 ? 8.879 -0.175 -9.140 1.00 88.75 185 MET A N 1
ATOM 1478 C CA . MET A 1 185 ? 8.582 -1.487 -8.583 1.00 88.75 185 MET A CA 1
ATOM 1479 C C . MET A 1 185 ? 9.544 -1.897 -7.479 1.00 88.75 185 MET A C 1
ATOM 1481 O O . MET A 1 185 ? 9.144 -2.662 -6.607 1.00 88.75 185 MET A O 1
ATOM 1485 N N . ASP A 1 186 ? 10.789 -1.426 -7.475 1.00 89.62 186 ASP A N 1
ATOM 1486 C CA . ASP A 1 186 ? 11.743 -1.787 -6.423 1.00 89.62 186 ASP A CA 1
ATOM 1487 C C . ASP A 1 186 ? 11.355 -1.165 -5.075 1.00 89.62 186 ASP A C 1
ATOM 1489 O O . ASP A 1 186 ? 11.528 -1.812 -4.043 1.00 89.62 186 ASP A O 1
ATOM 1493 N N . VAL A 1 187 ? 10.691 -0.004 -5.081 1.00 92.88 187 VAL A N 1
ATOM 1494 C CA . VAL A 1 187 ? 10.065 0.573 -3.878 1.00 92.88 187 VAL A CA 1
ATOM 1495 C C . VAL A 1 187 ? 9.000 -0.370 -3.316 1.00 92.88 187 VAL A C 1
ATOM 1497 O O . VAL A 1 187 ? 9.053 -0.727 -2.138 1.00 92.88 187 VAL A O 1
ATOM 1500 N N . VAL A 1 188 ? 8.076 -0.827 -4.170 1.00 94.38 188 VAL A N 1
ATOM 1501 C CA . VAL A 1 188 ? 7.023 -1.790 -3.799 1.00 94.38 188 VAL A CA 1
ATOM 1502 C C . VAL A 1 188 ? 7.643 -3.091 -3.285 1.00 94.38 188 VAL A C 1
ATOM 1504 O O . VAL A 1 188 ? 7.273 -3.601 -2.233 1.00 94.38 188 VAL A O 1
ATOM 1507 N N . THR A 1 189 ? 8.636 -3.604 -4.006 1.00 92.56 189 THR A N 1
ATOM 1508 C CA . THR A 1 189 ? 9.341 -4.850 -3.683 1.00 92.56 189 THR A CA 1
ATOM 1509 C C . THR A 1 189 ? 9.954 -4.789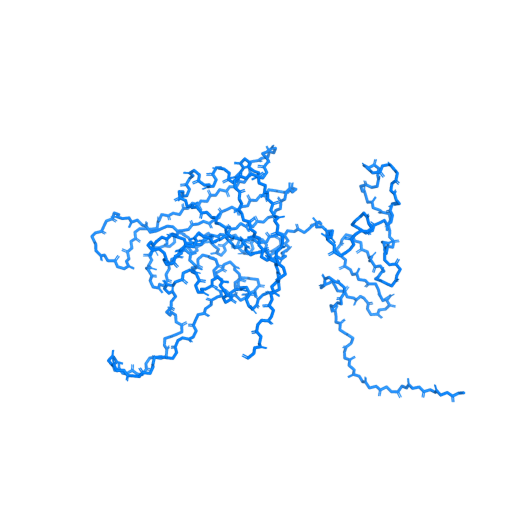 -2.303 1.00 92.56 189 THR A C 1
ATOM 1511 O O . THR A 1 189 ? 9.736 -5.682 -1.494 1.00 92.56 189 THR A O 1
ATOM 1514 N N . LYS A 1 190 ? 10.721 -3.729 -2.029 1.00 93.88 190 LYS A N 1
ATOM 1515 C CA . LYS A 1 190 ? 11.452 -3.591 -0.773 1.00 93.88 190 LYS A CA 1
ATOM 1516 C C . LYS A 1 190 ? 10.518 -3.398 0.407 1.00 93.88 190 LYS A C 1
ATOM 1518 O O . LYS A 1 190 ? 10.815 -3.929 1.474 1.00 93.88 190 LYS A O 1
ATOM 1523 N N . ALA A 1 191 ? 9.390 -2.714 0.219 1.00 95.81 191 ALA A N 1
ATOM 1524 C CA . ALA A 1 191 ? 8.340 -2.691 1.226 1.00 95.81 191 ALA A CA 1
ATOM 1525 C C . ALA A 1 191 ? 7.818 -4.102 1.513 1.00 95.81 191 ALA A C 1
ATOM 1527 O O . ALA A 1 191 ? 7.963 -4.571 2.638 1.00 95.81 191 ALA A O 1
ATOM 1528 N N . LEU A 1 192 ? 7.294 -4.810 0.511 1.00 93.19 192 LEU A N 1
ATOM 1529 C CA . LEU A 1 192 ? 6.694 -6.135 0.706 1.00 93.19 192 LEU A CA 1
ATOM 1530 C C . LEU A 1 192 ? 7.687 -7.146 1.308 1.00 93.19 192 LEU A C 1
ATOM 1532 O O . LEU A 1 192 ? 7.375 -7.823 2.286 1.00 93.19 192 LEU A O 1
ATOM 1536 N N . GLU A 1 193 ? 8.925 -7.185 0.810 1.00 93.25 193 GLU A N 1
ATOM 1537 C CA . GLU A 1 193 ? 9.969 -8.078 1.330 1.00 93.25 193 GLU A CA 1
ATOM 1538 C C . GLU A 1 193 ? 10.321 -7.800 2.798 1.00 93.25 193 GLU A C 1
ATOM 1540 O O . GLU A 1 193 ? 10.703 -8.721 3.521 1.00 93.25 193 GLU A O 1
ATOM 1545 N N . SER A 1 194 ? 10.183 -6.552 3.265 1.00 93.25 194 SER A N 1
ATOM 1546 C CA . SER A 1 194 ? 10.486 -6.184 4.657 1.00 93.25 194 SER A CA 1
ATOM 1547 C C . SER A 1 194 ? 9.562 -6.855 5.681 1.00 93.25 194 SER A C 1
ATOM 1549 O O . SER A 1 194 ? 9.904 -6.927 6.865 1.00 93.25 194 SER A O 1
ATOM 1551 N N . ILE A 1 195 ? 8.424 -7.372 5.214 1.00 86.50 195 ILE A N 1
ATOM 1552 C CA . ILE A 1 195 ? 7.429 -8.099 6.006 1.00 86.50 195 ILE A CA 1
ATOM 1553 C C . ILE A 1 195 ? 7.214 -9.527 5.483 1.00 86.50 195 ILE A C 1
ATOM 1555 O O . ILE A 1 195 ? 6.199 -10.149 5.757 1.00 86.50 195 ILE A O 1
ATOM 1559 N N . ALA A 1 196 ? 8.192 -10.060 4.740 1.00 86.12 196 ALA A N 1
ATOM 1560 C CA . ALA A 1 196 ? 8.171 -11.408 4.171 1.00 86.12 196 ALA A CA 1
ATOM 1561 C C . ALA A 1 196 ? 7.040 -11.688 3.155 1.00 86.12 196 ALA A C 1
ATOM 1563 O O . ALA A 1 196 ? 6.770 -12.851 2.852 1.00 86.12 196 ALA A O 1
ATOM 1564 N N . LEU A 1 197 ? 6.441 -10.646 2.568 1.00 83.56 197 LEU A N 1
ATOM 1565 C CA . LEU A 1 197 ? 5.570 -10.774 1.399 1.00 83.56 197 LEU A CA 1
ATOM 1566 C C . LEU A 1 197 ? 6.396 -10.877 0.108 1.00 83.56 197 LEU A C 1
ATOM 1568 O O . LEU A 1 197 ? 7.525 -10.388 0.002 1.00 83.56 197 LEU A O 1
ATOM 1572 N N . HIS A 1 198 ? 5.823 -11.512 -0.911 1.00 88.00 198 HIS A N 1
ATOM 1573 C CA . HIS A 1 198 ? 6.476 -11.703 -2.199 1.00 88.00 198 HIS A CA 1
ATOM 1574 C C . HIS A 1 198 ? 6.495 -10.395 -3.008 1.00 88.00 198 HIS A C 1
ATOM 1576 O O . HIS A 1 198 ? 5.466 -9.956 -3.520 1.00 88.00 198 HIS A O 1
ATOM 1582 N N . GLY A 1 199 ? 7.680 -9.807 -3.200 1.00 86.62 199 GLY A N 1
ATOM 1583 C CA . GLY A 1 199 ? 7.882 -8.512 -3.872 1.00 86.62 199 GLY A CA 1
ATOM 1584 C C . GLY A 1 199 ? 7.789 -8.504 -5.409 1.00 86.62 199 GLY A C 1
ATOM 1585 O O . GLY A 1 199 ? 8.173 -7.529 -6.049 1.00 86.62 199 GLY A O 1
ATOM 1586 N N . GLY A 1 200 ? 7.317 -9.584 -6.037 1.00 84.44 200 GLY A N 1
ATOM 1587 C CA . GLY A 1 200 ? 7.036 -9.601 -7.481 1.00 84.44 200 GLY A CA 1
ATOM 1588 C C . GLY A 1 200 ? 8.260 -9.744 -8.386 1.00 84.44 200 GLY A C 1
ATOM 1589 O O . GLY A 1 200 ? 8.283 -9.168 -9.472 1.00 84.44 200 GLY A O 1
ATOM 1590 N N . HIS A 1 201 ? 9.308 -10.437 -7.940 1.00 78.44 201 HIS A N 1
ATOM 1591 C CA . HIS A 1 201 ? 10.485 -10.717 -8.775 1.00 78.44 201 HIS A CA 1
ATOM 1592 C C . HIS A 1 201 ? 10.159 -11.662 -9.927 1.00 78.44 201 HIS A C 1
ATOM 1594 O O . HIS A 1 201 ? 9.361 -12.587 -9.777 1.00 78.44 201 HIS A O 1
ATOM 1600 N N . VAL A 1 202 ? 10.824 -11.455 -11.063 1.00 66.06 202 VAL A N 1
ATOM 1601 C CA . VAL A 1 202 ? 10.662 -12.281 -12.263 1.00 66.06 202 VAL A CA 1
ATOM 1602 C C . VAL A 1 202 ? 11.904 -13.150 -12.451 1.00 66.06 202 VAL A C 1
ATOM 1604 O O . VAL A 1 202 ? 13.003 -12.637 -12.635 1.00 66.06 202 VAL A O 1
ATOM 1607 N N . ASN A 1 203 ? 11.738 -14.473 -12.472 1.00 54.47 203 ASN A N 1
ATOM 1608 C CA . ASN A 1 203 ? 12.784 -15.378 -12.951 1.00 54.47 203 ASN A CA 1
ATOM 1609 C C . ASN A 1 203 ? 12.599 -15.568 -14.462 1.00 54.47 203 ASN A C 1
ATOM 1611 O O . ASN A 1 203 ? 11.784 -16.388 -14.877 1.00 54.47 203 ASN A O 1
ATOM 1615 N N . MET A 1 204 ? 13.322 -14.819 -15.299 1.00 49.25 204 MET A N 1
ATOM 1616 C CA . MET A 1 204 ? 13.319 -15.065 -16.747 1.00 49.25 204 MET A CA 1
ATOM 1617 C C . MET A 1 204 ? 14.445 -16.035 -17.139 1.00 49.25 204 MET A C 1
ATOM 1619 O O . MET A 1 204 ? 15.617 -15.662 -17.060 1.00 49.25 204 MET A O 1
ATOM 1623 N N . PRO A 1 205 ? 14.146 -17.257 -17.617 1.00 40.50 205 PRO A N 1
ATOM 1624 C CA . PRO A 1 205 ? 15.138 -18.064 -18.314 1.00 40.50 205 PRO A CA 1
ATOM 1625 C C . PRO A 1 205 ? 15.324 -17.512 -19.736 1.00 40.50 205 PRO A C 1
ATOM 1627 O O . PRO A 1 205 ? 14.470 -17.704 -20.601 1.00 40.50 205 PRO A O 1
ATOM 1630 N N . MET A 1 206 ? 16.437 -16.825 -20.013 1.00 41.97 206 MET A N 1
ATOM 1631 C CA . MET A 1 206 ? 16.809 -16.520 -21.399 1.00 41.97 206 MET A CA 1
ATOM 1632 C C . MET A 1 206 ? 17.343 -17.787 -22.071 1.00 41.97 206 MET A C 1
ATOM 1634 O O . MET A 1 206 ? 18.467 -18.213 -21.807 1.00 41.97 206 MET A O 1
ATOM 1638 N N . ASN A 1 207 ? 16.545 -18.385 -22.958 1.00 36.12 207 ASN A N 1
ATOM 1639 C CA . ASN A 1 207 ? 17.053 -19.382 -23.893 1.00 36.12 207 ASN A CA 1
ATOM 1640 C C . ASN A 1 207 ? 17.865 -18.665 -24.976 1.00 36.12 207 ASN A C 1
ATOM 1642 O O . ASN A 1 207 ? 17.384 -17.740 -25.631 1.00 36.12 207 ASN A O 1
ATOM 1646 N N . GLY A 1 208 ? 19.127 -19.069 -25.090 1.00 37.16 208 GLY A N 1
ATOM 1647 C CA . GLY A 1 208 ? 20.166 -18.355 -25.811 1.00 37.16 208 GLY A CA 1
ATOM 1648 C C . GLY A 1 208 ? 19.836 -18.069 -27.272 1.00 37.16 208 GLY A C 1
ATOM 1649 O O . GLY A 1 208 ? 19.644 -18.979 -28.070 1.00 37.16 208 GLY A O 1
ATOM 1650 N N . ASN A 1 209 ? 19.895 -16.787 -27.617 1.00 35.75 209 ASN A N 1
ATOM 1651 C CA . ASN A 1 209 ? 20.692 -16.320 -28.742 1.00 35.75 209 ASN A CA 1
ATOM 1652 C C . ASN A 1 209 ? 21.117 -14.873 -28.480 1.00 35.75 209 ASN A C 1
ATOM 1654 O O . ASN A 1 209 ? 20.401 -13.928 -28.790 1.00 35.75 209 ASN A O 1
ATOM 1658 N N . GLY A 1 210 ? 22.315 -14.738 -27.905 1.00 36.56 210 GLY A N 1
ATOM 1659 C CA . GLY A 1 210 ? 23.033 -13.470 -27.809 1.00 36.56 210 GLY A CA 1
ATOM 1660 C C . GLY A 1 210 ? 23.005 -12.818 -26.431 1.00 36.56 210 GLY A C 1
ATOM 1661 O O . GLY A 1 210 ? 22.333 -11.817 -26.250 1.00 36.56 210 GLY A O 1
ATOM 1662 N N . ILE A 1 211 ? 23.755 -13.378 -25.481 1.00 35.47 211 ILE A N 1
ATOM 1663 C CA . ILE A 1 211 ? 24.829 -12.721 -24.708 1.00 35.47 211 ILE A CA 1
ATOM 1664 C C . ILE A 1 211 ? 25.466 -13.826 -23.853 1.00 35.47 211 ILE A C 1
ATOM 1666 O O . ILE A 1 211 ? 24.798 -14.585 -23.154 1.00 35.47 211 ILE A O 1
ATOM 1670 N N . SER A 1 212 ? 26.772 -13.989 -24.020 1.00 35.59 212 SER A N 1
ATOM 1671 C CA . SER A 1 212 ? 27.577 -15.059 -23.446 1.00 35.59 212 SER A CA 1
ATOM 1672 C C . SER A 1 212 ? 27.818 -14.898 -21.944 1.00 35.59 212 SER A C 1
ATOM 1674 O O . SER A 1 212 ? 27.922 -13.788 -21.434 1.00 35.59 212 SER A O 1
ATOM 1676 N N . SER A 1 213 ? 28.089 -16.046 -21.322 1.00 32.84 213 SER A N 1
ATOM 1677 C CA . SER A 1 213 ? 28.733 -16.269 -20.022 1.00 32.84 213 SER A CA 1
ATOM 1678 C C . SER A 1 213 ? 27.873 -16.089 -18.768 1.00 32.84 213 SER A C 1
ATOM 1680 O O . SER A 1 213 ? 27.710 -14.995 -18.252 1.00 32.84 213 SER A O 1
ATOM 1682 N N . GLY A 1 214 ? 27.404 -17.221 -18.232 1.00 34.69 214 GLY A N 1
ATOM 1683 C CA . GLY A 1 214 ? 27.641 -17.609 -16.833 1.00 34.69 214 GLY A CA 1
ATOM 1684 C C . GLY A 1 214 ? 27.040 -16.774 -15.702 1.00 34.69 214 GLY A C 1
ATOM 1685 O O . GLY A 1 214 ? 27.330 -17.074 -14.548 1.00 34.69 214 GLY A O 1
ATOM 1686 N N . VAL A 1 215 ? 26.215 -15.769 -15.983 1.00 35.88 215 VAL A N 1
ATOM 1687 C CA . VAL A 1 215 ? 25.566 -14.959 -14.951 1.00 35.88 215 VAL A CA 1
ATOM 1688 C C . VAL A 1 215 ? 24.093 -15.354 -14.846 1.00 35.88 215 VAL A C 1
ATOM 1690 O O . VAL A 1 215 ? 23.286 -15.068 -15.726 1.00 35.88 215 VAL A O 1
ATOM 1693 N N . THR A 1 216 ? 23.722 -16.020 -13.754 1.00 34.78 216 THR A N 1
ATOM 1694 C CA . THR A 1 216 ? 22.324 -16.115 -13.314 1.00 34.78 216 THR A CA 1
ATOM 1695 C C . THR A 1 216 ? 21.880 -14.738 -12.826 1.00 34.78 216 THR A C 1
ATOM 1697 O O . THR A 1 216 ? 22.184 -14.354 -11.699 1.00 34.78 216 THR A O 1
ATOM 1700 N N . TYR A 1 217 ? 21.197 -13.976 -13.679 1.00 42.16 217 TYR A N 1
ATOM 1701 C CA . TYR A 1 217 ? 20.643 -12.671 -13.325 1.00 42.16 217 TYR A CA 1
ATOM 1702 C C . TYR A 1 217 ? 19.269 -12.848 -12.663 1.00 42.16 217 TYR A C 1
ATOM 1704 O O . TYR A 1 217 ? 18.275 -13.063 -13.350 1.00 42.16 217 TYR A O 1
ATOM 1712 N N . LYS A 1 218 ? 19.212 -12.761 -11.329 1.00 41.62 218 LYS A N 1
ATOM 1713 C CA . LYS A 1 218 ? 17.963 -12.783 -10.541 1.00 41.62 218 LYS A CA 1
ATOM 1714 C C . LYS A 1 218 ? 17.145 -11.478 -10.618 1.00 41.62 218 LYS A C 1
ATOM 1716 O O . LYS A 1 218 ? 16.037 -11.448 -10.103 1.00 41.62 218 LYS A O 1
ATOM 1721 N N . ASP A 1 219 ? 17.658 -10.440 -11.285 1.00 42.41 219 ASP A N 1
ATOM 1722 C CA . ASP A 1 219 ? 17.225 -9.051 -11.059 1.00 42.41 219 ASP A CA 1
ATOM 1723 C C . ASP A 1 219 ? 16.770 -8.296 -12.333 1.00 42.41 219 ASP A C 1
ATOM 1725 O O . ASP A 1 219 ? 16.892 -7.075 -12.404 1.00 42.41 219 ASP A O 1
ATOM 1729 N N . TYR A 1 220 ? 16.263 -8.973 -13.374 1.00 47.28 220 TYR A N 1
ATOM 1730 C CA . TYR A 1 220 ? 15.671 -8.269 -14.531 1.00 47.28 220 TYR A CA 1
ATOM 1731 C C . TYR A 1 220 ? 14.205 -7.879 -14.247 1.00 47.28 220 TYR A C 1
ATOM 1733 O O . TYR A 1 220 ? 13.270 -8.627 -14.528 1.00 47.28 220 TYR A O 1
ATOM 1741 N N . ASN A 1 221 ? 14.023 -6.672 -13.697 1.00 59.12 221 ASN A N 1
ATOM 1742 C CA . ASN A 1 221 ? 12.774 -6.103 -13.161 1.00 59.12 221 ASN A CA 1
ATOM 1743 C C . ASN A 1 221 ? 12.122 -5.033 -14.065 1.00 59.12 221 ASN A C 1
ATOM 1745 O O . ASN A 1 221 ? 11.803 -3.9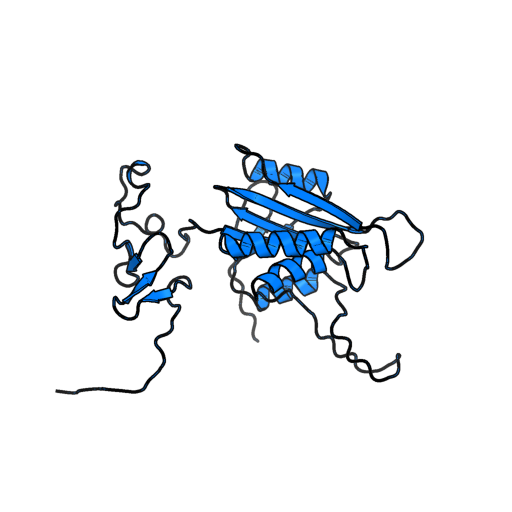34 -13.613 1.00 59.12 221 ASN A O 1
ATOM 1749 N N . ALA A 1 222 ? 11.930 -5.293 -15.359 1.00 59.47 222 ALA A N 1
ATOM 1750 C CA . ALA A 1 222 ? 11.667 -4.180 -16.283 1.00 59.47 222 ALA A CA 1
ATOM 1751 C C . ALA A 1 222 ? 10.191 -3.797 -16.527 1.00 59.47 222 ALA A C 1
ATOM 1753 O O . ALA A 1 222 ? 9.959 -2.824 -17.238 1.00 59.47 222 ALA A O 1
ATOM 1754 N N . ILE A 1 223 ? 9.186 -4.511 -16.001 1.00 76.50 223 ILE A N 1
ATOM 1755 C CA . ILE A 1 223 ? 7.783 -4.231 -16.375 1.00 76.50 223 ILE A CA 1
ATOM 1756 C C . ILE A 1 223 ? 6.854 -4.269 -15.154 1.00 76.50 223 ILE A C 1
ATOM 1758 O O . ILE A 1 223 ? 6.509 -5.362 -14.693 1.00 76.50 223 ILE A O 1
ATOM 1762 N N . PRO A 1 224 ? 6.411 -3.101 -14.651 1.00 84.81 224 PRO A N 1
ATOM 1763 C CA . PRO A 1 224 ? 5.481 -3.008 -13.527 1.00 84.81 224 PRO A CA 1
ATOM 1764 C C . PRO A 1 224 ? 4.215 -3.853 -13.672 1.00 84.81 224 PRO A C 1
ATOM 1766 O O . PRO A 1 224 ? 3.850 -4.548 -12.726 1.00 84.81 224 PRO A O 1
ATOM 1769 N N . ASN A 1 225 ? 3.629 -3.915 -14.873 1.00 83.88 225 ASN A N 1
ATOM 1770 C CA . ASN A 1 225 ? 2.456 -4.756 -15.141 1.00 83.88 225 ASN A CA 1
ATOM 1771 C C . ASN A 1 225 ? 2.700 -6.242 -14.819 1.00 83.88 225 ASN A C 1
ATOM 1773 O O . ASN A 1 225 ? 1.870 -6.884 -14.185 1.00 83.88 225 ASN A O 1
ATOM 1777 N N . ILE A 1 226 ? 3.851 -6.798 -15.213 1.00 84.00 226 ILE A N 1
ATOM 1778 C CA . ILE A 1 226 ? 4.172 -8.214 -14.962 1.00 84.00 226 ILE A CA 1
ATOM 1779 C C . ILE A 1 226 ? 4.406 -8.449 -13.472 1.00 84.00 226 ILE A C 1
ATOM 1781 O O . ILE A 1 226 ? 3.924 -9.426 -12.903 1.00 84.00 226 ILE A O 1
ATOM 1785 N N . ARG A 1 227 ? 5.155 -7.553 -12.827 1.00 85.56 227 ARG A N 1
ATOM 1786 C CA . ARG A 1 227 ? 5.499 -7.709 -11.414 1.00 85.56 227 ARG A CA 1
ATOM 1787 C C . ARG A 1 227 ? 4.272 -7.601 -10.512 1.00 85.56 227 ARG A C 1
ATOM 1789 O O . ARG A 1 227 ? 4.179 -8.347 -9.542 1.00 85.56 227 ARG A O 1
ATOM 1796 N N . TYR A 1 228 ? 3.324 -6.735 -10.861 1.00 88.00 228 TYR A N 1
ATOM 1797 C CA . TYR A 1 228 ? 2.030 -6.640 -10.190 1.00 88.00 228 TYR A CA 1
ATOM 1798 C C . TYR A 1 228 ? 1.260 -7.968 -10.231 1.00 88.00 228 TYR A C 1
ATOM 1800 O O . TYR A 1 228 ? 0.806 -8.448 -9.194 1.00 88.00 228 TYR A O 1
ATOM 1808 N N . GLU A 1 229 ? 1.191 -8.623 -11.393 1.00 85.25 229 GLU A N 1
ATOM 1809 C CA . GLU A 1 229 ? 0.540 -9.935 -11.519 1.00 85.25 229 GLU A CA 1
ATOM 1810 C C . GLU A 1 229 ? 1.228 -11.013 -10.668 1.00 85.25 229 GLU A C 1
ATOM 1812 O O . GLU A 1 229 ? 0.564 -11.843 -10.049 1.00 85.25 229 GLU A O 1
ATOM 1817 N N . ILE A 1 230 ? 2.559 -10.975 -10.561 1.00 85.31 230 ILE A N 1
ATOM 1818 C CA . ILE A 1 230 ? 3.309 -11.898 -9.698 1.00 85.31 230 ILE A CA 1
ATOM 1819 C C . ILE A 1 230 ? 3.020 -11.624 -8.218 1.00 85.31 230 ILE A C 1
ATOM 1821 O O . ILE A 1 230 ? 2.866 -12.574 -7.450 1.00 85.31 230 ILE A O 1
ATOM 1825 N N . ILE A 1 231 ? 2.935 -10.356 -7.801 1.00 85.38 231 ILE A N 1
ATOM 1826 C CA . ILE A 1 231 ? 2.529 -9.988 -6.434 1.00 85.38 231 ILE A CA 1
ATOM 1827 C C . ILE A 1 231 ? 1.138 -10.555 -6.145 1.00 85.38 231 ILE A C 1
ATOM 1829 O O . ILE A 1 231 ? 0.963 -11.221 -5.127 1.00 85.38 231 ILE A O 1
ATOM 1833 N N . LYS A 1 232 ? 0.183 -10.367 -7.058 1.00 84.25 232 LYS A N 1
ATOM 1834 C CA . LYS A 1 232 ? -1.181 -10.893 -6.931 1.00 84.25 232 LYS A CA 1
ATOM 1835 C C . LYS A 1 232 ? -1.215 -12.418 -6.817 1.00 84.25 232 LYS A C 1
ATOM 1837 O O . LYS A 1 232 ? -1.941 -12.958 -5.993 1.00 84.25 232 LYS A O 1
ATOM 1842 N N . ALA A 1 233 ? -0.412 -13.120 -7.613 1.00 77.81 233 ALA A N 1
ATOM 1843 C CA . ALA A 1 233 ? -0.393 -14.581 -7.628 1.00 77.81 233 ALA A CA 1
ATOM 1844 C C . ALA A 1 233 ? 0.272 -15.219 -6.392 1.00 77.81 233 ALA A C 1
ATOM 1846 O O . ALA A 1 233 ? 0.007 -16.383 -6.104 1.00 77.81 233 ALA A O 1
ATOM 1847 N N . ASN A 1 234 ? 1.152 -14.494 -5.689 1.00 78.88 234 ASN A N 1
ATOM 1848 C CA . ASN A 1 234 ? 1.996 -15.055 -4.621 1.00 78.88 234 ASN A CA 1
ATOM 1849 C C . ASN A 1 234 ? 1.718 -14.483 -3.226 1.00 78.88 234 ASN A C 1
ATOM 1851 O O . ASN A 1 234 ? 2.378 -14.882 -2.270 1.00 78.88 234 ASN A O 1
ATOM 1855 N N . ASN A 1 235 ? 0.765 -13.563 -3.095 1.00 71.12 235 ASN A N 1
ATOM 1856 C CA . ASN A 1 235 ? 0.359 -13.004 -1.811 1.00 71.12 235 ASN A CA 1
ATOM 1857 C C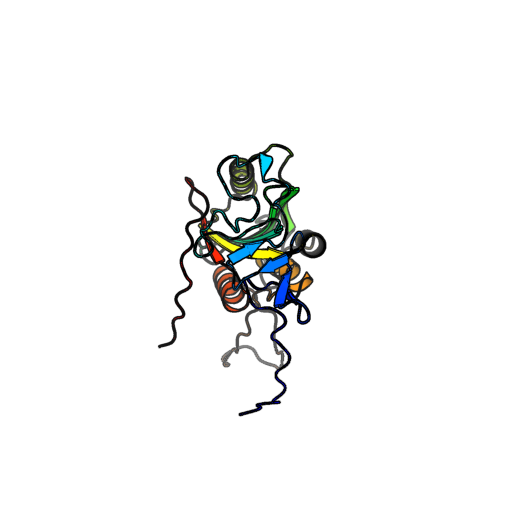 . ASN A 1 235 ? -1.149 -13.139 -1.648 1.00 71.12 235 ASN A C 1
ATOM 1859 O O . ASN A 1 235 ? -1.888 -12.955 -2.614 1.00 71.12 235 ASN A O 1
ATOM 1863 N N . VAL A 1 236 ? -1.619 -13.412 -0.433 1.00 73.31 236 VAL A N 1
ATOM 1864 C CA . VAL A 1 236 ? -3.057 -13.426 -0.154 1.00 73.31 236 VAL A CA 1
ATOM 1865 C C . VAL A 1 236 ? -3.576 -11.994 -0.071 1.00 73.31 236 VAL A C 1
ATOM 1867 O O . VAL A 1 236 ? -3.005 -11.154 0.620 1.00 73.31 236 VAL A O 1
ATOM 1870 N N . GLY A 1 237 ? -4.646 -11.707 -0.809 1.00 70.56 237 GLY A N 1
ATOM 1871 C CA . GLY A 1 237 ? -5.185 -10.362 -0.927 1.00 70.56 237 GLY A CA 1
ATOM 1872 C C . GLY A 1 237 ? -6.369 -10.268 -1.884 1.00 70.56 237 GLY A C 1
ATOM 1873 O O . GLY A 1 237 ? -6.948 -11.272 -2.307 1.00 70.56 237 GLY A O 1
ATOM 1874 N N . PHE A 1 238 ? -6.740 -9.034 -2.221 1.00 73.00 238 PHE A N 1
ATOM 1875 C CA . PHE A 1 238 ? -7.872 -8.726 -3.089 1.00 73.00 238 PHE A CA 1
ATOM 1876 C C . PHE A 1 238 ? -7.494 -7.703 -4.154 1.00 73.00 238 PHE A C 1
ATOM 1878 O O . PHE A 1 238 ? -6.855 -6.692 -3.874 1.00 73.00 238 PHE A O 1
ATOM 1885 N N . GLU A 1 239 ? -7.964 -7.929 -5.377 1.00 76.94 239 GLU A N 1
ATOM 1886 C CA . GLU A 1 239 ? -7.867 -6.938 -6.444 1.00 76.94 239 GLU A CA 1
ATOM 1887 C C . GLU A 1 239 ? -8.950 -5.865 -6.280 1.00 76.94 239 GLU A C 1
ATOM 1889 O O . GLU A 1 239 ? -10.122 -6.148 -5.994 1.00 76.94 239 GLU A O 1
ATOM 1894 N N . LEU A 1 240 ? -8.532 -4.622 -6.470 1.00 73.81 240 LEU A N 1
ATOM 1895 C CA . LEU A 1 240 ? -9.329 -3.419 -6.363 1.00 73.81 240 LEU A CA 1
ATOM 1896 C C . LEU A 1 240 ? -9.375 -2.748 -7.730 1.00 73.81 240 LEU A C 1
ATOM 1898 O O . LEU A 1 240 ? -8.338 -2.519 -8.351 1.00 73.81 240 LEU A O 1
ATOM 1902 N N . ILE A 1 241 ? -10.573 -2.381 -8.169 1.00 78.25 241 ILE A N 1
ATOM 1903 C CA . ILE A 1 241 ? -10.756 -1.502 -9.324 1.00 78.25 241 ILE A CA 1
ATOM 1904 C C . ILE A 1 241 ? -10.852 -0.073 -8.800 1.00 78.25 241 ILE A C 1
ATOM 1906 O O . ILE A 1 241 ? -11.738 0.226 -7.989 1.00 78.25 241 ILE A O 1
ATOM 1910 N N . LEU A 1 242 ? -9.938 0.782 -9.251 1.00 72.94 242 LEU A N 1
ATOM 1911 C CA . LEU A 1 242 ? -9.895 2.198 -8.914 1.00 72.94 242 LEU A CA 1
ATOM 1912 C C . LEU A 1 242 ? -10.618 2.953 -10.032 1.00 72.94 242 LEU A C 1
ATOM 1914 O O . LEU A 1 242 ? -10.334 2.774 -11.215 1.00 72.94 242 LEU A O 1
ATOM 1918 N N . SER A 1 243 ? -11.638 3.723 -9.671 1.00 58.28 243 SER A N 1
ATOM 1919 C CA . SER A 1 243 ? -12.396 4.537 -10.621 1.00 58.28 243 SER A CA 1
ATOM 1920 C C . SER A 1 243 ? -12.711 5.881 -9.991 1.00 58.28 243 SER A C 1
ATOM 1922 O O . SER A 1 243 ? -12.959 5.933 -8.785 1.00 58.28 243 SER A O 1
ATOM 1924 N N . ASN A 1 244 ? -12.767 6.924 -10.821 1.00 50.66 244 ASN A N 1
ATOM 1925 C CA . ASN A 1 244 ? -12.925 8.323 -10.410 1.00 50.66 244 ASN A CA 1
ATOM 1926 C C . ASN A 1 244 ? -14.153 8.604 -9.517 1.00 50.66 244 ASN A C 1
ATOM 1928 O O . ASN A 1 244 ? -14.193 9.649 -8.880 1.00 50.66 244 ASN A O 1
ATOM 1932 N N . ASP A 1 245 ? -15.137 7.697 -9.441 1.00 42.66 245 ASP A N 1
ATOM 1933 C CA . ASP A 1 245 ? -16.403 7.941 -8.736 1.00 42.66 245 ASP A CA 1
ATOM 1934 C C . ASP A 1 245 ? -16.644 7.084 -7.483 1.00 42.66 245 ASP A C 1
ATOM 1936 O O . ASP A 1 245 ? -17.529 7.409 -6.688 1.00 42.66 245 ASP A O 1
ATOM 1940 N N . THR A 1 246 ? -15.941 5.968 -7.258 1.00 40.00 246 THR A N 1
ATOM 1941 C CA . THR A 1 246 ? -16.139 5.165 -6.033 1.00 40.00 246 THR A CA 1
ATOM 1942 C C . THR A 1 246 ? -15.015 4.162 -5.825 1.00 40.00 246 THR A C 1
ATOM 1944 O O . THR A 1 246 ? -14.608 3.455 -6.749 1.00 40.00 246 THR A O 1
ATOM 1947 N N . VAL A 1 247 ? -14.577 4.044 -4.576 1.00 47.75 247 VAL A N 1
ATOM 1948 C CA . VAL A 1 247 ? -13.584 3.062 -4.164 1.00 47.75 247 VAL A CA 1
ATOM 1949 C C . VAL A 1 247 ? -14.214 1.669 -3.998 1.00 47.75 247 VAL A C 1
ATOM 1951 O O . VAL A 1 247 ? -15.251 1.514 -3.353 1.00 47.75 247 VAL A O 1
ATOM 1954 N N . TYR A 1 248 ? -13.531 0.665 -4.557 1.00 44.53 248 TYR A N 1
ATOM 1955 C CA . TYR A 1 248 ? -13.643 -0.777 -4.293 1.00 44.53 248 TYR A CA 1
ATOM 1956 C C . TYR A 1 248 ? -14.868 -1.526 -4.861 1.00 44.53 248 TYR A C 1
ATOM 1958 O O . TYR A 1 248 ? -15.830 -1.837 -4.159 1.00 44.53 248 TYR A O 1
ATOM 1966 N N . LYS A 1 249 ? -14.767 -2.001 -6.111 1.00 37.09 249 LYS A N 1
ATOM 1967 C CA . LYS A 1 249 ? -15.454 -3.242 -6.526 1.00 37.09 249 LYS A CA 1
ATOM 1968 C C . LYS A 1 249 ? -14.451 -4.395 -6.505 1.00 37.09 249 LYS A C 1
ATOM 1970 O O . LYS A 1 249 ? -13.470 -4.354 -7.240 1.00 37.09 249 LYS A O 1
ATOM 1975 N N . ARG A 1 250 ? -14.697 -5.415 -5.671 1.00 37.06 250 ARG A N 1
ATOM 1976 C CA . ARG A 1 250 ? -13.909 -6.659 -5.673 1.00 37.06 250 ARG A CA 1
ATOM 1977 C C . ARG A 1 250 ? -14.314 -7.500 -6.878 1.00 37.06 250 ARG A C 1
ATOM 1979 O O . ARG A 1 250 ? -15.497 -7.806 -7.040 1.00 37.06 250 ARG A O 1
ATOM 1986 N N . LYS A 1 251 ? -13.340 -7.933 -7.673 1.00 35.44 251 LYS A N 1
ATOM 1987 C CA . LYS A 1 251 ? -13.514 -9.065 -8.584 1.00 35.44 251 LYS A CA 1
ATOM 1988 C C . LYS A 1 251 ? -12.838 -10.273 -7.941 1.00 35.44 251 LYS A C 1
ATOM 1990 O O . LYS A 1 251 ? -11.702 -10.184 -7.488 1.00 35.44 251 LYS A O 1
ATOM 1995 N N . LYS A 1 252 ? -13.551 -11.398 -7.841 1.00 35.03 252 LYS A N 1
ATOM 1996 C CA . LYS A 1 252 ? -12.944 -12.664 -7.415 1.00 35.03 252 LYS A CA 1
ATOM 1997 C C . LYS A 1 252 ? -11.878 -13.015 -8.455 1.00 35.03 252 LYS A C 1
ATOM 1999 O O . LYS A 1 252 ? -12.204 -13.043 -9.640 1.00 35.03 252 LYS A O 1
ATOM 2004 N N . ALA A 1 253 ? -10.636 -13.240 -8.030 1.00 34.56 253 ALA A N 1
ATOM 2005 C CA . ALA A 1 253 ? -9.607 -13.753 -8.924 1.00 34.56 253 ALA A CA 1
ATOM 2006 C C . ALA A 1 253 ? -10.085 -15.116 -9.446 1.00 34.56 253 ALA A C 1
ATOM 2008 O O . ALA A 1 253 ? -10.282 -16.058 -8.676 1.00 34.56 253 ALA A O 1
ATOM 2009 N N . GLU A 1 254 ? -10.376 -15.190 -10.741 1.00 33.06 254 GLU A N 1
ATOM 2010 C CA . GLU A 1 254 ? -10.696 -16.450 -11.397 1.00 33.06 254 GLU A CA 1
ATOM 2011 C C . GLU A 1 254 ? -9.391 -17.237 -11.503 1.00 33.06 254 GLU A C 1
ATOM 2013 O O . GLU A 1 254 ? -8.448 -16.817 -12.173 1.00 33.06 254 GLU A O 1
ATOM 2018 N N . ALA A 1 255 ? -9.317 -18.360 -10.790 1.00 32.19 255 ALA A N 1
ATOM 2019 C CA . ALA A 1 255 ? -8.243 -19.324 -10.951 1.00 32.19 255 ALA A CA 1
ATOM 2020 C C . ALA A 1 255 ? -8.377 -19.954 -12.345 1.00 32.19 255 ALA A C 1
ATOM 2022 O O . ALA A 1 255 ? -9.139 -20.898 -12.541 1.00 32.19 255 ALA A O 1
ATOM 2023 N N . GLY A 1 256 ? -7.679 -19.383 -13.323 1.00 30.02 256 GLY A N 1
ATOM 2024 C CA . GLY A 1 256 ? -7.524 -19.966 -14.647 1.00 30.02 256 GLY A CA 1
ATOM 2025 C C . GLY A 1 256 ? -6.466 -21.062 -14.611 1.00 30.02 256 GLY A C 1
ATOM 2026 O O . GLY A 1 256 ? -5.276 -20.773 -14.696 1.00 30.02 256 GLY A O 1
ATOM 2027 N N . LEU A 1 257 ? -6.909 -22.309 -14.485 1.00 31.12 257 LEU A N 1
ATOM 2028 C CA . LEU A 1 257 ? -6.165 -23.487 -14.920 1.00 31.12 257 LEU A CA 1
ATOM 2029 C C . LEU A 1 257 ? -7.066 -24.242 -15.903 1.00 31.12 257 LEU A C 1
ATOM 2031 O O . LEU A 1 257 ? -7.975 -24.95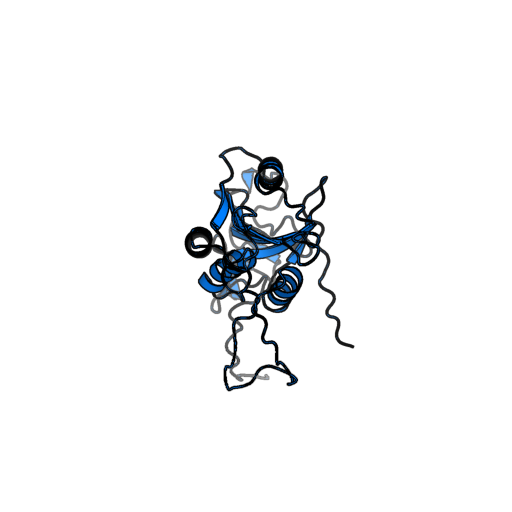3 -15.479 1.00 31.12 257 LEU A O 1
ATOM 2035 N N . GLU A 1 258 ? -6.806 -24.060 -17.196 1.00 31.30 258 GLU A N 1
ATOM 2036 C CA . GLU A 1 258 ? -7.024 -25.085 -18.225 1.00 31.30 258 GLU A CA 1
ATOM 2037 C C . GLU A 1 258 ? -5.670 -25.438 -18.845 1.00 31.30 258 GLU A C 1
ATOM 2039 O O . GLU A 1 258 ? -4.878 -24.497 -19.098 1.00 31.30 258 GLU A O 1
#

Foldseek 3Di:
DDDDDDDDDPDPLADQPRFGQDPVPRWGDPPVFTHDPVVQWTPDFAPCVVVPPPADSTHAQSVCSPVGHDPVFKKKKWFWQCPPPVRLIFIWIWTGDQPQWIWTKFWDADPPDPDDQWFQIDMDIDTDDPPDGPLNVVVVVCVVVVGDGFKIWMDTDDPVLSVQLVVQLVVLSNDIGGQFARHRLVSQQRSQVSVPQHSQFDQDDDDDDDDDDDDRDSGRPHGPVNSVVSSVVGGDTFMWGDDNPDTGDTDDPPPDDD

Sequence (258 aa):
MAEYVSGGTAAQKYVFTEKERDIETGYDYFGARYYDSDLGRWMTVDPLADKYPGWSPYNYVMGNPLNSYDPDGRDVIVLLAPKGANRAGHSAILIGNSKTGWTYISKNGTLEGEKDLYGKSDFTYLVQEEGETFNQFLAEVEDRDRQDYEVGYWMISDTDEDRKMINAALTNAKELYKLLTNNCMDVVTKALESIALHGGHVNMPMNGNGISSGVTYKDYNAIPNIRYEIIKANNVGFELILSNDTVYKRKKAEAGLE